Protein AF-A0A6N8EFD0-F1 (afdb_monomer_lite)

Radius of gyration: 17.18 Å; chains: 1; bounding box: 42×28×56 Å

InterPro domains:
  IPR027417 P-loop containing nucleoside triphosphate hydrolase [G3DSA:3.40.50.300] (69-201)
  IPR027417 P-loop containing nucleoside triphosphate hydrolase [SSF52540] (5-182)

Sequence (202 aa):
MMNKDPIVRRILVTGCGRSGTHYVTSVLRRLGMDVLHEKMGADGIVAWQFAIKEVLAKQANGRGVAFEHVVHLVRDPIKVISSNHTNNEHAWSHIFAYCPECKNENLTVQCAKFWTAWNKRAEEVADFRIRLEDFSNQFALLCSILKLSENRDALVARNVKDIDSRSDWKKYKNTSWDELYSLDRVAAQDAWELARSYGYYE

Secondary structure (DSSP, 8-state):
---PPPEEEEEEEE-STTSSHHHHHHHHHHTT--EEESS--SSEEE-GGGGSHHHHHHHHTTS-EEEEEEEEEE--HHHHHHHHTT--HHHHHHHHHH-GGG--SSHHHHHHHHHHHHHHHHHHH-SEEEESTTHHHHHHHHHHHTT----GGGGGSS-HHHHHHSTTGGGS----HHHHHHH-HHHHHHHHHHHHHTT---

Foldseek 3Di:
DDQQAADEAAEEEEAFPPLCLVLVQLLCVVLVDQEEEPDAGRRGYYYHLVLAVVVQVVCQPPNHYDYPFYEYRGEDLLLQLLVCLPDDPVRVVSLCVRCVVLDDPDSSLSSLSSNLVSRVSSVVRGPYYDYPVCCLVCVVVVCVSSVTDDDCVSSVSPPVVRSVPPPCSVVTDNDDLVNNCVVPVVSSVSSQVVCVVVVHDD

Structure (mmCIF, N/CA/C/O backbone):
data_AF-A0A6N8EFD0-F1
#
_entry.id   AF-A0A6N8EFD0-F1
#
loop_
_atom_site.group_PDB
_atom_site.id
_atom_site.type_symbol
_atom_site.label_atom_id
_atom_site.label_alt_id
_atom_si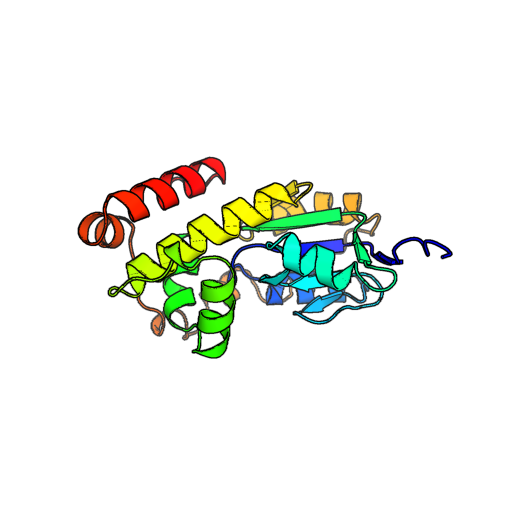te.label_comp_id
_atom_site.label_asym_id
_atom_site.label_entity_id
_atom_site.label_seq_id
_atom_site.pdbx_PDB_ins_code
_atom_site.Cartn_x
_atom_site.Cartn_y
_atom_site.Cartn_z
_atom_site.occupancy
_atom_site.B_iso_or_equiv
_atom_site.auth_seq_id
_atom_site.auth_comp_id
_atom_site.auth_asym_id
_atom_site.auth_atom_id
_atom_site.pdbx_PDB_model_num
ATOM 1 N N . MET A 1 1 ? 12.465 2.227 35.778 1.00 46.66 1 MET A N 1
ATOM 2 C CA . MET A 1 1 ? 11.726 3.057 34.802 1.00 46.66 1 MET A CA 1
ATOM 3 C C . MET A 1 1 ? 10.365 2.411 34.610 1.00 46.66 1 MET A C 1
ATOM 5 O O . MET A 1 1 ? 10.339 1.219 34.341 1.00 46.66 1 MET A O 1
ATOM 9 N N . MET A 1 2 ? 9.255 3.122 34.830 1.00 46.91 2 MET A N 1
ATOM 10 C CA . MET A 1 2 ? 7.926 2.575 34.518 1.00 46.91 2 MET A CA 1
ATOM 11 C C . MET A 1 2 ? 7.833 2.384 33.001 1.00 46.91 2 MET A C 1
ATOM 13 O O . MET A 1 2 ? 7.804 3.377 32.272 1.00 46.91 2 MET A O 1
ATOM 17 N N . ASN A 1 3 ? 7.794 1.130 32.542 1.00 53.97 3 ASN A N 1
ATOM 18 C CA . ASN A 1 3 ? 7.264 0.803 31.222 1.00 53.97 3 ASN A CA 1
ATOM 19 C C . ASN A 1 3 ? 5.835 1.347 31.188 1.00 53.97 3 ASN A C 1
ATOM 21 O O . ASN A 1 3 ? 4.983 0.894 31.948 1.00 53.97 3 ASN A O 1
ATOM 25 N N . LYS A 1 4 ? 5.595 2.384 30.387 1.00 66.56 4 LYS A N 1
ATOM 26 C CA . LYS A 1 4 ? 4.233 2.816 30.077 1.00 66.56 4 LYS A CA 1
ATOM 27 C C . LYS A 1 4 ? 3.772 1.963 28.909 1.00 66.56 4 LYS A C 1
ATOM 29 O O . LYS A 1 4 ? 4.473 1.931 27.902 1.00 66.56 4 LYS A O 1
ATOM 34 N N . ASP A 1 5 ? 2.632 1.303 29.065 1.00 75.25 5 ASP A N 1
ATOM 35 C CA . ASP A 1 5 ? 2.020 0.519 27.996 1.00 75.25 5 ASP A CA 1
ATOM 36 C C . ASP A 1 5 ? 1.815 1.373 26.732 1.00 75.25 5 ASP A C 1
ATOM 38 O O . ASP A 1 5 ? 1.591 2.594 26.835 1.00 75.25 5 ASP A O 1
ATOM 42 N N . PRO A 1 6 ? 1.892 0.759 25.537 1.00 82.00 6 PRO A N 1
ATOM 43 C CA . PRO A 1 6 ? 1.645 1.465 24.293 1.00 82.00 6 PRO A CA 1
ATOM 44 C C . PRO A 1 6 ? 0.213 1.988 24.238 1.00 82.00 6 PRO A C 1
ATOM 46 O O . PRO A 1 6 ? -0.736 1.359 24.704 1.00 82.00 6 PRO A O 1
ATOM 49 N N . ILE A 1 7 ? 0.050 3.152 23.615 1.00 86.12 7 ILE A N 1
ATOM 50 C CA . ILE A 1 7 ? -1.260 3.643 23.209 1.00 86.12 7 ILE A CA 1
ATOM 51 C C . ILE A 1 7 ? -1.768 2.704 22.118 1.00 86.12 7 ILE A C 1
ATOM 53 O O . ILE A 1 7 ? -1.174 2.606 21.047 1.00 86.12 7 ILE A O 1
ATOM 57 N N . VAL A 1 8 ? -2.878 2.028 22.377 1.00 90.88 8 VAL A N 1
ATOM 58 C CA . VAL A 1 8 ? -3.513 1.175 21.375 1.00 90.88 8 VAL A CA 1
ATOM 59 C C . VAL A 1 8 ? -4.454 2.023 20.517 1.00 90.88 8 VAL A C 1
ATOM 61 O O . VAL A 1 8 ? -5.244 2.824 21.023 1.00 90.88 8 VAL A O 1
ATOM 64 N N . ARG A 1 9 ? -4.325 1.880 19.199 1.00 93.88 9 ARG A N 1
ATOM 65 C CA . ARG A 1 9 ? -5.212 2.445 18.178 1.00 93.88 9 ARG A CA 1
ATOM 66 C C . ARG A 1 9 ? -5.946 1.312 17.479 1.00 93.88 9 ARG A C 1
ATOM 68 O O . ARG A 1 9 ? -5.476 0.183 17.459 1.00 93.88 9 ARG A O 1
ATOM 75 N N . ARG A 1 10 ? -7.089 1.605 16.879 1.00 96.38 10 ARG A N 1
ATOM 76 C CA . ARG A 1 10 ? -7.960 0.578 16.302 1.00 96.38 10 ARG A CA 1
ATOM 77 C C . ARG A 1 10 ? -7.414 0.027 14.993 1.00 96.38 10 ARG A C 1
ATOM 79 O O . ARG A 1 10 ? -7.484 -1.172 14.762 1.00 96.38 10 ARG A O 1
ATOM 86 N N . ILE A 1 11 ? -6.881 0.894 14.129 1.00 97.44 11 ILE A N 1
ATOM 87 C CA . ILE A 1 11 ? -6.475 0.473 12.786 1.00 97.44 11 ILE A CA 1
ATOM 88 C C . ILE A 1 11 ? -5.230 1.181 12.253 1.00 97.44 11 ILE A C 1
ATOM 90 O O . ILE A 1 11 ? -5.099 2.406 12.299 1.00 97.44 11 ILE A O 1
ATOM 94 N N . LEU A 1 12 ? -4.347 0.384 11.667 1.00 97.19 12 LEU A N 1
ATOM 95 C CA . LEU A 1 12 ? -3.356 0.817 10.696 1.00 97.19 12 LEU A CA 1
ATOM 96 C C . LEU A 1 12 ? -3.749 0.258 9.331 1.00 97.19 12 LEU A C 1
ATOM 98 O O . LEU A 1 12 ? -3.961 -0.941 9.196 1.00 97.19 12 LEU A O 1
ATOM 102 N N . VAL A 1 13 ? -3.793 1.103 8.304 1.00 97.44 13 VAL A N 1
ATOM 103 C CA . VAL A 1 13 ? -3.773 0.639 6.910 1.00 97.44 13 VAL A CA 1
ATOM 104 C C . VAL A 1 13 ? -2.429 1.008 6.298 1.00 97.44 13 VAL A C 1
ATOM 106 O O . VAL A 1 13 ? -2.057 2.185 6.253 1.00 97.44 13 VAL A O 1
ATOM 109 N N . THR A 1 14 ? -1.697 0.011 5.814 1.00 97.69 14 THR A N 1
ATOM 110 C CA . THR A 1 14 ? -0.382 0.188 5.196 1.00 97.69 14 THR A CA 1
ATOM 111 C C . THR A 1 14 ? -0.223 -0.667 3.939 1.00 97.69 14 THR A C 1
ATOM 113 O O . THR A 1 14 ? -1.126 -1.400 3.556 1.00 97.69 14 THR A O 1
ATOM 116 N N . GLY A 1 15 ? 0.900 -0.524 3.247 1.00 96.25 15 GLY A N 1
ATOM 117 C CA . GLY A 1 15 ? 1.181 -1.147 1.957 1.00 96.25 15 GLY A CA 1
ATOM 118 C C . GLY A 1 15 ? 2.151 -0.289 1.153 1.00 96.25 15 GLY A C 1
ATOM 119 O O . GLY A 1 15 ? 2.687 0.701 1.658 1.00 96.25 15 GLY A O 1
ATOM 120 N N . CYS A 1 16 ? 2.372 -0.635 -0.114 1.00 96.94 16 CYS A N 1
ATOM 121 C CA . CYS A 1 16 ? 3.151 0.227 -1.002 1.00 96.94 16 CYS A CA 1
ATOM 122 C C . CYS A 1 16 ? 2.428 1.570 -1.225 1.00 96.94 16 CYS A C 1
ATOM 124 O O . CYS A 1 16 ? 1.198 1.622 -1.359 1.00 96.94 16 CYS A O 1
ATOM 126 N N . GLY A 1 17 ? 3.188 2.668 -1.295 1.00 92.44 17 GLY A N 1
ATOM 127 C CA . GLY A 1 17 ? 2.654 3.966 -1.705 1.00 92.44 17 GLY A CA 1
ATOM 128 C C . GLY A 1 17 ? 1.906 3.866 -3.041 1.00 92.44 17 GLY A C 1
ATOM 129 O O . GLY A 1 17 ? 2.194 3.003 -3.863 1.00 92.44 17 GLY A O 1
ATOM 130 N N . ARG A 1 18 ? 0.928 4.755 -3.267 1.00 92.62 18 ARG A N 1
ATOM 131 C CA . ARG A 1 18 ? 0.083 4.797 -4.488 1.00 92.62 18 ARG A CA 1
ATOM 132 C C . ARG A 1 18 ? -0.950 3.660 -4.634 1.00 92.62 18 ARG A C 1
ATOM 134 O O . ARG A 1 18 ? -1.692 3.640 -5.618 1.00 92.62 18 ARG A O 1
ATOM 141 N N . SER A 1 19 ? -1.113 2.813 -3.617 1.00 93.44 19 SER A N 1
ATOM 142 C CA . SER A 1 19 ? -2.095 1.708 -3.591 1.00 93.44 19 SER A CA 1
ATOM 143 C C . SER A 1 19 ? -3.533 2.120 -3.224 1.00 93.44 19 SER A C 1
ATOM 145 O O . SER A 1 19 ? -4.327 1.285 -2.820 1.00 93.44 19 SER A O 1
ATOM 147 N N . GLY A 1 20 ? -3.898 3.404 -3.342 1.00 89.88 20 GLY A N 1
ATOM 148 C CA . GLY A 1 20 ? -5.256 3.883 -3.021 1.00 89.88 20 GLY A CA 1
ATOM 149 C C . GLY A 1 20 ? -5.478 4.305 -1.563 1.00 89.88 20 GLY A C 1
ATOM 150 O O . GLY A 1 20 ? -6.615 4.385 -1.109 1.00 89.88 20 GLY A O 1
ATOM 151 N N . THR A 1 21 ? -4.413 4.644 -0.834 1.00 90.06 21 THR A N 1
ATOM 152 C CA . THR A 1 21 ? -4.465 5.071 0.578 1.00 90.06 21 THR A CA 1
ATOM 153 C C . THR A 1 21 ? -5.460 6.208 0.839 1.00 90.06 21 THR A C 1
ATOM 155 O O . THR A 1 21 ? -6.258 6.115 1.765 1.00 90.06 21 THR A O 1
ATOM 158 N N . HIS A 1 22 ? -5.499 7.242 -0.010 1.00 89.88 22 HIS A N 1
ATOM 159 C CA . HIS A 1 22 ? -6.468 8.341 0.123 1.00 89.88 22 HIS A CA 1
ATOM 160 C C . HIS A 1 22 ? -7.932 7.890 0.023 1.00 89.88 22 HIS A C 1
ATOM 162 O O . HIS A 1 22 ? -8.785 8.446 0.716 1.00 89.88 22 HIS A O 1
ATOM 168 N N . TYR A 1 23 ? -8.227 6.914 -0.844 1.00 90.56 23 TYR A N 1
ATOM 169 C CA . TYR A 1 23 ? -9.575 6.363 -0.977 1.00 90.56 23 TYR A CA 1
ATOM 170 C C . TYR A 1 23 ? -9.985 5.690 0.333 1.00 90.56 23 TYR A C 1
ATOM 172 O O . TYR A 1 23 ? -10.990 6.075 0.928 1.00 90.56 23 TYR A O 1
ATOM 180 N N . VAL A 1 24 ? -9.145 4.785 0.845 1.00 92.75 24 VAL A N 1
ATOM 181 C CA . VAL A 1 24 ? -9.420 4.066 2.097 1.00 92.75 24 VAL A CA 1
ATOM 182 C C . VAL A 1 24 ? -9.536 5.023 3.286 1.00 92.75 24 VAL A C 1
ATOM 184 O O . VAL A 1 24 ? -10.471 4.894 4.073 1.00 92.75 24 VAL A O 1
ATOM 187 N N . THR A 1 25 ? -8.678 6.048 3.384 1.00 93.56 25 THR A N 1
ATOM 188 C CA . THR A 1 25 ? -8.833 7.105 4.400 1.00 93.56 25 THR A CA 1
ATOM 189 C C . THR A 1 25 ? -10.205 7.775 4.304 1.00 93.56 25 THR A C 1
ATOM 191 O O . THR A 1 25 ? -10.866 7.968 5.321 1.00 93.56 25 THR A O 1
ATOM 194 N N . SER A 1 26 ? -10.661 8.127 3.097 1.00 92.12 26 SER A N 1
ATOM 195 C CA . SER A 1 26 ? -11.972 8.757 2.918 1.00 92.12 26 SER A CA 1
ATOM 196 C C . SER A 1 26 ? -13.122 7.836 3.324 1.00 92.12 26 SER A C 1
ATOM 198 O O . SER A 1 26 ? -14.093 8.327 3.898 1.00 92.12 26 SER A O 1
ATOM 200 N N . VAL A 1 27 ? -13.036 6.536 3.031 1.00 93.00 27 VAL A N 1
ATOM 201 C CA . VAL A 1 27 ? -14.065 5.565 3.427 1.00 93.00 27 VAL A CA 1
ATOM 202 C C . VAL A 1 27 ? -14.137 5.448 4.952 1.00 93.00 27 VAL A C 1
ATOM 204 O O . VAL A 1 27 ? -15.213 5.621 5.520 1.00 93.00 27 VAL A O 1
ATOM 207 N N . LEU A 1 28 ? -13.000 5.241 5.628 1.00 94.62 28 LEU A N 1
ATOM 208 C CA . LEU A 1 28 ? -12.949 5.112 7.093 1.00 94.62 28 LEU A CA 1
ATOM 209 C C . LEU A 1 28 ? -13.484 6.367 7.798 1.00 94.62 28 LEU A C 1
ATOM 211 O O . LEU A 1 28 ? -14.246 6.271 8.757 1.00 94.62 28 LEU A O 1
ATOM 215 N N . ARG A 1 29 ? -13.173 7.556 7.270 1.00 94.00 29 ARG A N 1
ATOM 216 C CA . ARG A 1 29 ? -13.713 8.817 7.799 1.00 94.00 29 ARG A CA 1
ATOM 217 C C . ARG A 1 29 ? -15.221 8.956 7.608 1.00 94.00 29 ARG A C 1
ATOM 219 O O . ARG A 1 29 ? -15.895 9.498 8.477 1.00 94.00 29 ARG A O 1
ATOM 226 N N . ARG A 1 30 ? -15.769 8.468 6.491 1.00 92.38 30 ARG A N 1
ATOM 227 C CA . ARG A 1 30 ? -17.225 8.448 6.254 1.00 92.38 30 ARG A CA 1
ATOM 228 C C . ARG A 1 30 ? -17.955 7.435 7.132 1.00 92.38 30 ARG A C 1
ATOM 230 O O . ARG A 1 30 ? -19.132 7.630 7.408 1.00 92.38 30 ARG A O 1
ATOM 237 N N . LEU A 1 31 ? -17.254 6.410 7.614 1.00 93.81 31 LEU A N 1
ATOM 238 C CA . LEU A 1 31 ? -17.736 5.519 8.670 1.00 93.81 31 LEU A CA 1
ATOM 239 C C . LEU A 1 31 ? -17.672 6.147 10.075 1.00 93.81 31 LEU A C 1
ATOM 241 O O . LEU A 1 31 ? -17.968 5.474 11.058 1.00 93.81 31 LEU A O 1
ATOM 245 N N . GLY A 1 32 ? -17.296 7.425 10.183 1.00 94.69 32 GLY A N 1
ATOM 246 C CA . GLY A 1 32 ? -17.240 8.155 11.448 1.00 94.69 32 GLY A CA 1
ATOM 247 C C . GLY A 1 32 ? -15.948 7.953 12.239 1.00 94.69 32 GLY A C 1
ATOM 248 O O . GLY A 1 32 ? -15.874 8.425 13.368 1.00 94.69 32 GLY A O 1
ATOM 249 N N . MET A 1 33 ? -14.934 7.290 11.673 1.00 96.31 33 MET A N 1
ATOM 250 C CA . MET A 1 33 ? -13.647 7.111 12.349 1.00 96.31 33 MET A CA 1
ATOM 251 C C . MET A 1 33 ? -12.744 8.340 12.203 1.00 96.31 33 MET A C 1
ATOM 253 O O . MET A 1 33 ? -12.641 8.934 11.122 1.00 96.31 33 MET A O 1
ATOM 257 N N . ASP A 1 34 ? -11.984 8.649 13.250 1.00 97.19 34 ASP A N 1
ATOM 258 C CA . ASP A 1 34 ? -10.854 9.572 13.189 1.00 97.19 34 ASP A CA 1
ATOM 259 C C . ASP A 1 34 ? -9.578 8.834 12.750 1.00 97.19 34 ASP A C 1
ATOM 261 O O . ASP A 1 34 ? -8.693 8.499 13.545 1.00 97.19 34 ASP A O 1
ATOM 265 N N . VAL A 1 35 ? -9.515 8.551 11.447 1.00 96.19 35 VAL A N 1
ATOM 266 C CA . VAL A 1 35 ? -8.352 7.983 10.753 1.00 96.19 35 VAL A CA 1
ATOM 267 C 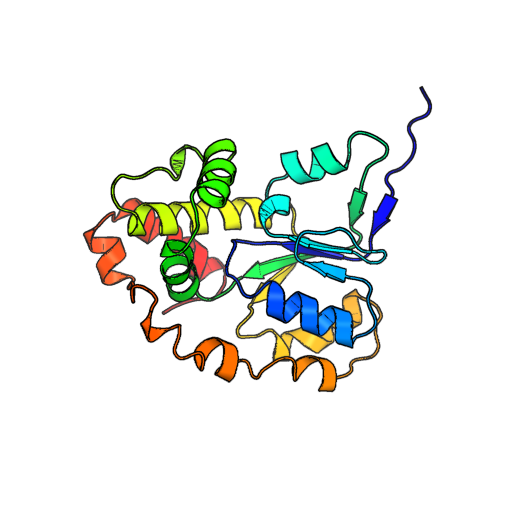C . VAL A 1 35 ? -7.886 8.967 9.682 1.00 96.19 35 VAL A C 1
ATOM 269 O O . VAL A 1 35 ? -8.666 9.374 8.817 1.00 96.19 35 VAL A O 1
ATOM 272 N N . LEU A 1 36 ? -6.604 9.341 9.700 1.00 94.19 36 LEU A N 1
ATOM 273 C CA . LEU A 1 36 ? -6.034 10.314 8.760 1.00 94.19 36 LEU A CA 1
ATOM 274 C C . LEU A 1 36 ? -4.977 9.673 7.847 1.00 94.19 36 LEU A C 1
ATOM 276 O O . LEU A 1 36 ? -4.442 8.600 8.125 1.00 94.19 36 LEU A O 1
ATOM 280 N N . HIS A 1 37 ? -4.691 10.336 6.724 1.00 93.94 37 HIS A N 1
ATOM 281 C CA . HIS A 1 37 ? -3.642 9.927 5.787 1.00 93.94 37 HIS A CA 1
ATOM 282 C C . HIS A 1 37 ? -2.303 10.500 6.259 1.00 93.94 37 HIS A C 1
ATOM 284 O O . HIS A 1 37 ? -2.180 11.712 6.425 1.00 93.94 37 HIS A O 1
ATOM 290 N N . GLU A 1 38 ? -1.347 9.616 6.549 1.00 92.00 38 GLU A N 1
ATOM 291 C CA . GLU A 1 38 ? 0.029 9.917 6.988 1.00 92.00 38 GLU A CA 1
ATOM 292 C C . GLU A 1 38 ? 0.143 10.798 8.250 1.00 92.00 38 GLU A C 1
ATOM 294 O O . GLU A 1 38 ? 1.209 11.309 8.587 1.00 92.00 38 GLU A O 1
ATOM 299 N N . LYS A 1 39 ? -0.953 10.907 9.008 1.00 92.25 39 LYS A N 1
ATOM 300 C CA . LYS A 1 39 ? -1.034 11.546 10.323 1.00 92.25 39 LYS A CA 1
ATOM 301 C C . LYS A 1 39 ? -1.843 10.654 11.265 1.00 92.25 39 LYS A C 1
ATOM 303 O O . LYS A 1 39 ? -2.828 10.058 10.852 1.00 92.25 39 LYS A O 1
ATOM 308 N N . MET A 1 40 ? -1.442 10.554 12.529 1.00 93.00 40 MET A N 1
ATOM 309 C CA . MET A 1 40 ? -2.176 9.750 13.510 1.00 93.00 40 MET A CA 1
ATOM 310 C C . MET A 1 40 ? -3.480 10.450 13.923 1.00 93.00 40 MET A C 1
ATOM 312 O O . MET A 1 40 ? -3.428 11.592 14.386 1.00 93.00 40 MET A O 1
ATOM 316 N N . GLY A 1 41 ? -4.619 9.773 13.767 1.00 94.88 41 GLY A N 1
ATOM 317 C CA . GLY A 1 41 ? -5.906 10.151 14.361 1.00 94.88 41 GLY A CA 1
ATOM 318 C C . GLY A 1 41 ? -6.176 9.410 15.678 1.00 94.88 41 GLY A C 1
ATOM 319 O O . GLY A 1 41 ? -5.347 8.621 16.148 1.00 94.88 41 GLY A O 1
ATOM 320 N N . ALA A 1 42 ? -7.325 9.669 16.301 1.00 94.81 42 ALA A N 1
ATOM 321 C CA . ALA A 1 42 ? -7.732 9.010 17.541 1.00 94.81 42 ALA A CA 1
ATOM 322 C C . ALA A 1 42 ? -8.009 7.508 17.354 1.00 94.81 42 ALA A C 1
ATOM 324 O O . ALA A 1 42 ? -7.687 6.725 18.251 1.00 94.81 42 ALA A O 1
ATOM 325 N N . ASP A 1 43 ? -8.530 7.106 16.189 1.00 96.88 43 ASP A N 1
ATOM 326 C CA . ASP A 1 43 ? -8.805 5.702 15.865 1.00 96.88 43 ASP A CA 1
ATOM 327 C C . ASP A 1 43 ? -7.648 5.026 15.123 1.00 96.88 43 ASP A C 1
ATOM 329 O O . ASP A 1 43 ? -7.490 3.809 15.220 1.00 96.88 43 ASP A O 1
ATOM 333 N N . GLY A 1 44 ? -6.824 5.772 14.384 1.00 96.38 44 GLY A N 1
ATOM 334 C CA . GLY A 1 44 ? -5.765 5.150 13.595 1.00 96.38 44 GLY A CA 1
ATOM 335 C C . GLY A 1 44 ? -5.142 6.013 12.507 1.00 96.38 44 GLY A C 1
ATOM 336 O O . GLY A 1 44 ? -5.250 7.242 12.507 1.00 96.38 44 GLY A O 1
ATOM 337 N N . ILE A 1 45 ? -4.471 5.351 11.564 1.00 97.00 45 ILE A N 1
ATOM 338 C CA . ILE A 1 45 ? -3.735 5.993 10.467 1.00 97.00 45 ILE A CA 1
ATOM 339 C C . ILE A 1 45 ? -3.750 5.138 9.193 1.00 97.00 45 ILE A C 1
ATOM 341 O O . ILE A 1 45 ? -3.723 3.910 9.244 1.00 97.00 45 ILE A O 1
ATOM 345 N N . VAL A 1 46 ? -3.735 5.801 8.035 1.00 96.69 46 VAL A N 1
ATOM 346 C CA . VAL A 1 46 ? -3.365 5.193 6.749 1.00 96.69 46 VAL A CA 1
ATOM 347 C C . VAL A 1 46 ? -2.010 5.750 6.321 1.00 96.69 46 VAL A C 1
ATOM 349 O O . VAL A 1 46 ? -1.925 6.920 5.948 1.00 96.69 46 VAL A O 1
ATOM 352 N N . ALA A 1 47 ? -0.951 4.944 6.371 1.00 95.44 47 ALA A N 1
ATOM 353 C CA . ALA A 1 47 ? 0.413 5.397 6.087 1.00 95.44 47 ALA A CA 1
ATOM 354 C C . ALA A 1 47 ? 1.264 4.276 5.485 1.00 95.44 47 ALA A C 1
ATOM 356 O O . ALA A 1 47 ? 1.419 3.210 6.082 1.00 95.44 47 ALA A O 1
ATOM 357 N N . TRP A 1 48 ? 1.865 4.526 4.320 1.00 95.94 48 TRP A N 1
ATOM 358 C CA . TRP A 1 48 ? 2.738 3.553 3.652 1.00 95.94 48 TRP A CA 1
ATOM 359 C C . TRP A 1 48 ? 4.067 3.377 4.397 1.00 95.94 48 TRP A C 1
ATOM 361 O O . TRP A 1 48 ? 4.626 2.287 4.405 1.00 95.94 48 TRP A O 1
ATOM 371 N N . GLN A 1 49 ? 4.542 4.414 5.093 1.00 94.19 49 GLN A N 1
ATOM 372 C CA . GLN A 1 49 ? 5.786 4.382 5.867 1.00 94.19 49 GLN A CA 1
ATOM 373 C C . GLN A 1 49 ? 5.758 3.326 6.984 1.00 94.19 49 GLN A C 1
ATOM 375 O O . GLN A 1 49 ? 6.804 2.855 7.419 1.00 94.19 49 GLN A O 1
ATOM 380 N N . PHE A 1 50 ? 4.564 2.946 7.452 1.00 94.44 50 PHE A N 1
ATOM 381 C CA . PHE A 1 50 ? 4.382 2.005 8.562 1.00 94.44 50 PHE A CA 1
ATOM 382 C C . PHE A 1 50 ? 4.437 0.535 8.121 1.00 94.44 50 PHE A C 1
ATOM 384 O O . PHE A 1 50 ? 4.381 -0.346 8.972 1.00 94.44 50 PHE A O 1
ATOM 391 N N . ALA A 1 51 ? 4.625 0.263 6.824 1.00 95.06 51 ALA A N 1
ATOM 392 C CA . ALA A 1 51 ? 5.039 -1.057 6.352 1.00 95.06 51 ALA A CA 1
ATOM 393 C C . ALA A 1 51 ? 6.446 -1.414 6.860 1.00 95.06 51 ALA A C 1
ATOM 395 O O . ALA A 1 51 ? 6.821 -2.576 6.887 1.00 95.06 51 ALA A O 1
ATOM 396 N N . ILE A 1 52 ? 7.236 -0.412 7.261 1.00 93.31 52 ILE A N 1
ATOM 397 C CA . ILE A 1 52 ? 8.560 -0.602 7.843 1.00 93.31 52 ILE A CA 1
ATOM 398 C C . ILE A 1 52 ? 8.425 -0.799 9.352 1.00 93.31 52 ILE A C 1
ATOM 400 O O . ILE A 1 52 ? 8.076 0.133 10.088 1.00 93.31 52 ILE A O 1
ATOM 404 N N . LYS A 1 53 ? 8.754 -2.002 9.827 1.00 88.56 53 LYS A N 1
ATOM 405 C CA . LYS A 1 53 ? 8.668 -2.379 11.243 1.00 88.56 53 LYS A CA 1
ATOM 406 C C . LYS A 1 53 ? 9.471 -1.446 12.151 1.00 88.56 53 LYS A C 1
ATOM 408 O O . LYS A 1 53 ? 9.019 -1.115 13.243 1.00 88.56 53 LYS A O 1
ATOM 413 N N . GLU A 1 54 ? 10.625 -0.960 11.703 1.00 88.56 54 GLU A N 1
ATOM 414 C CA . GLU A 1 54 ? 11.451 -0.002 12.439 1.00 88.56 54 GLU A CA 1
ATOM 415 C C . GLU A 1 54 ? 10.776 1.366 12.567 1.00 88.56 54 GLU A C 1
ATOM 417 O O . GLU A 1 54 ? 10.918 2.021 13.599 1.00 88.56 54 GLU A O 1
ATOM 422 N N . VAL A 1 55 ? 10.037 1.817 11.548 1.00 88.19 55 VAL A N 1
ATOM 423 C CA . VAL A 1 55 ? 9.268 3.073 11.611 1.00 88.19 55 VAL A CA 1
ATOM 424 C C . VAL A 1 55 ? 8.119 2.922 12.602 1.00 88.19 55 VAL A C 1
ATOM 426 O O . VAL A 1 55 ? 7.931 3.792 13.457 1.00 88.19 55 VAL A O 1
ATOM 429 N N . LEU A 1 56 ? 7.415 1.790 12.542 1.00 83.44 56 LEU A N 1
ATOM 430 C CA . LEU A 1 56 ? 6.364 1.434 13.491 1.00 83.44 56 LEU A CA 1
ATOM 431 C C . LEU A 1 56 ? 6.909 1.385 14.933 1.00 83.44 56 LEU A C 1
ATOM 433 O O . LEU A 1 56 ? 6.361 2.022 15.831 1.00 83.44 56 LEU A O 1
ATOM 437 N N . ALA A 1 57 ? 8.054 0.729 15.144 1.00 80.25 57 ALA A N 1
ATOM 438 C CA . ALA A 1 57 ? 8.721 0.634 16.443 1.00 80.25 57 ALA A CA 1
ATOM 439 C C . ALA A 1 57 ? 9.287 1.978 16.939 1.00 80.25 57 ALA A C 1
ATOM 441 O O . ALA A 1 57 ? 9.306 2.243 18.138 1.00 80.25 57 ALA A O 1
ATOM 442 N N . LYS A 1 58 ? 9.726 2.878 16.051 1.00 78.81 58 LYS A N 1
ATOM 443 C CA . LYS A 1 58 ? 10.170 4.228 16.446 1.00 78.81 58 LYS A CA 1
ATOM 444 C C . LYS A 1 58 ? 9.010 5.099 16.913 1.00 78.81 58 LYS A C 1
ATOM 446 O O . LYS A 1 58 ? 9.165 5.809 17.901 1.00 78.81 58 LYS A O 1
ATOM 451 N N . GLN A 1 59 ? 7.845 5.002 16.270 1.00 70.12 59 GLN A N 1
ATOM 452 C CA . GLN A 1 59 ? 6.608 5.577 16.816 1.00 70.12 59 GLN A CA 1
ATOM 453 C C . GLN A 1 59 ? 6.238 4.914 18.149 1.00 70.12 59 GLN A C 1
ATOM 455 O O . GLN A 1 59 ? 5.638 5.556 19.012 1.00 70.12 59 GLN A O 1
ATOM 460 N N . ALA A 1 60 ? 6.660 3.658 18.349 1.00 59.84 60 ALA A N 1
ATOM 461 C CA . ALA A 1 60 ? 6.531 2.960 19.617 1.00 59.84 60 ALA A CA 1
ATOM 462 C C . ALA A 1 60 ? 7.449 3.520 20.748 1.00 59.84 60 ALA A C 1
ATOM 464 O O . ALA A 1 60 ? 7.134 3.436 21.936 1.00 59.84 60 ALA A O 1
ATOM 465 N N . ASN A 1 61 ? 8.573 4.161 20.422 1.00 51.28 61 ASN A N 1
ATOM 466 C CA . ASN A 1 61 ? 9.625 4.455 21.402 1.00 51.28 61 ASN A CA 1
ATOM 467 C C . ASN A 1 61 ? 9.516 5.846 22.053 1.00 51.28 61 ASN A C 1
ATOM 469 O O . ASN A 1 61 ? 10.317 6.750 21.824 1.00 51.28 61 ASN A O 1
ATOM 473 N N . GLY A 1 62 ? 8.527 5.943 22.948 1.00 59.69 62 GLY A N 1
ATOM 474 C CA . GLY A 1 62 ? 8.365 6.980 23.988 1.00 59.69 62 GLY A CA 1
ATOM 475 C C . GLY A 1 62 ? 7.208 6.686 24.970 1.00 59.69 62 GLY A C 1
ATOM 476 O O . GLY A 1 62 ? 7.231 7.090 26.130 1.00 59.69 62 GLY A O 1
ATOM 477 N N . ARG A 1 63 ? 6.220 5.923 24.494 1.00 64.12 63 ARG A N 1
ATOM 478 C CA . ARG A 1 63 ? 5.194 5.098 25.186 1.00 64.12 63 ARG A CA 1
ATOM 479 C C . ARG A 1 63 ? 4.705 4.067 24.176 1.00 64.12 63 ARG A C 1
ATOM 481 O O . ARG A 1 63 ? 4.565 2.893 24.457 1.00 64.12 63 ARG A O 1
ATOM 488 N N . GLY A 1 64 ? 4.516 4.582 22.971 1.00 70.88 64 GLY A N 1
ATOM 489 C CA . GLY A 1 64 ? 4.367 3.849 21.750 1.00 70.88 64 GLY A CA 1
ATOM 490 C C . GLY A 1 64 ? 2.970 3.760 21.217 1.00 70.88 64 GLY A C 1
ATOM 491 O O . GLY A 1 64 ? 2.034 4.110 21.927 1.00 70.88 64 GLY A O 1
ATOM 492 N N . VAL A 1 65 ? 2.844 3.340 19.960 1.00 83.88 65 VAL A N 1
ATOM 493 C CA . VAL A 1 65 ? 1.554 3.047 19.348 1.00 83.88 65 VAL A CA 1
ATOM 494 C C . VAL A 1 65 ? 1.542 1.596 18.896 1.00 83.88 65 VAL A C 1
ATOM 496 O O . VAL A 1 65 ? 2.420 1.173 18.148 1.00 83.88 65 VAL A O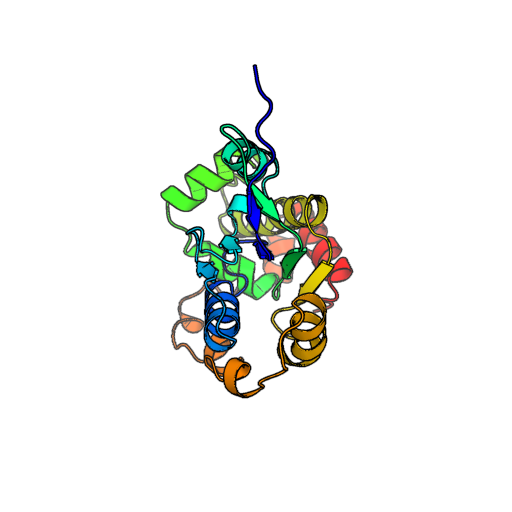 1
ATOM 499 N N . ALA A 1 66 ? 0.543 0.858 19.362 1.00 89.25 66 ALA A N 1
ATOM 500 C CA . ALA A 1 66 ? 0.166 -0.441 18.828 1.00 89.25 66 ALA A CA 1
ATOM 501 C C . ALA A 1 66 ? -1.179 -0.306 18.108 1.00 89.25 66 ALA A C 1
ATOM 503 O O . ALA A 1 66 ? -1.926 0.646 18.353 1.00 89.25 66 ALA A O 1
ATOM 504 N N . PHE A 1 67 ? -1.491 -1.255 17.235 1.00 93.62 67 PHE A N 1
ATOM 505 C CA . PHE A 1 67 ? -2.760 -1.290 16.520 1.00 93.62 67 PHE A CA 1
ATOM 506 C C . PHE A 1 67 ? -3.494 -2.590 16.829 1.00 93.62 67 PHE A C 1
ATOM 508 O O . PHE A 1 67 ? -2.865 -3.641 16.864 1.00 93.62 67 PHE A O 1
ATOM 515 N N . GLU A 1 68 ? -4.804 -2.513 17.057 1.00 95.88 68 GLU A N 1
ATOM 516 C CA . GLU A 1 68 ? -5.666 -3.697 17.189 1.00 95.88 68 GLU A CA 1
ATOM 517 C C . GLU A 1 68 ? -5.705 -4.482 15.876 1.00 95.88 68 GLU A C 1
ATOM 519 O O . GLU A 1 68 ? -5.747 -5.709 15.898 1.00 95.88 68 GLU A O 1
ATOM 524 N N . HIS A 1 69 ? -5.683 -3.762 14.748 1.00 96.62 69 HIS A N 1
ATOM 525 C CA . HIS A 1 69 ? -5.712 -4.330 13.407 1.00 96.62 69 HIS A CA 1
ATOM 526 C C . HIS A 1 69 ? -4.743 -3.612 12.464 1.00 96.62 69 HIS A C 1
ATOM 528 O O . HIS A 1 69 ? -4.779 -2.383 12.330 1.00 96.62 69 HIS A O 1
ATOM 534 N N . VAL A 1 70 ? -3.927 -4.382 11.750 1.00 96.81 70 VAL A N 1
ATOM 535 C CA . VAL A 1 70 ? -3.044 -3.914 10.681 1.00 96.81 70 VAL A CA 1
ATOM 536 C C . VAL A 1 70 ? -3.497 -4.501 9.346 1.00 96.81 70 VAL A C 1
ATOM 538 O O . VAL A 1 70 ? -3.429 -5.704 9.108 1.00 96.81 70 VAL A O 1
ATOM 541 N N . VAL A 1 71 ? -3.943 -3.624 8.450 1.00 97.44 71 VAL A N 1
ATOM 542 C CA . VAL A 1 71 ? -4.423 -3.968 7.109 1.00 97.44 71 VAL A CA 1
ATOM 543 C C . VAL A 1 71 ? -3.329 -3.728 6.082 1.00 97.44 71 VAL A C 1
ATOM 545 O O . VAL A 1 71 ? -2.856 -2.598 5.925 1.00 97.44 71 VAL A O 1
ATOM 548 N N . HIS A 1 72 ? -2.996 -4.760 5.313 1.00 97.94 72 HIS A N 1
ATOM 549 C CA . HIS A 1 72 ? -2.192 -4.639 4.100 1.00 97.94 72 HIS A CA 1
ATOM 550 C C . HIS A 1 72 ? -3.086 -4.300 2.904 1.00 97.94 72 HIS A C 1
ATOM 552 O O . HIS A 1 72 ? -3.787 -5.156 2.368 1.00 97.94 72 HIS A O 1
ATOM 558 N N . LEU A 1 73 ? -3.069 -3.039 2.480 1.00 97.50 73 LEU A N 1
ATOM 559 C CA . LEU A 1 73 ? -3.723 -2.575 1.265 1.00 97.50 73 LEU A CA 1
ATOM 560 C C . LEU A 1 73 ? -2.820 -2.829 0.056 1.00 97.50 73 LEU A C 1
ATOM 562 O O . LEU A 1 73 ? -1.754 -2.220 -0.076 1.00 97.50 73 LEU A O 1
ATOM 566 N N . VAL A 1 74 ? -3.290 -3.675 -0.855 1.00 97.56 74 VAL A N 1
ATOM 567 C CA . VAL A 1 74 ? -2.651 -3.919 -2.152 1.00 97.56 74 VAL A CA 1
ATOM 568 C C . VAL A 1 74 ? -3.523 -3.390 -3.284 1.00 97.56 74 VAL A C 1
ATOM 570 O O . VAL A 1 74 ? -4.739 -3.280 -3.153 1.00 97.56 74 VAL A O 1
ATOM 573 N N . ARG A 1 75 ? -2.891 -3.077 -4.409 1.00 95.75 75 ARG A N 1
ATOM 574 C CA . ARG A 1 75 ? -3.521 -2.647 -5.661 1.00 95.75 75 ARG A CA 1
ATOM 575 C C . ARG A 1 75 ? -2.769 -3.300 -6.818 1.00 95.75 75 ARG A C 1
ATOM 577 O O . ARG A 1 75 ? -1.615 -3.696 -6.615 1.00 95.75 75 ARG A O 1
ATOM 584 N N . ASP A 1 76 ? -3.397 -3.367 -7.990 1.00 95.19 76 ASP A N 1
ATOM 585 C CA . ASP A 1 76 ? -2.773 -3.806 -9.236 1.00 95.19 76 ASP A CA 1
ATOM 586 C C . ASP A 1 76 ? -1.307 -3.323 -9.357 1.00 95.19 76 ASP A C 1
ATOM 588 O O . ASP A 1 76 ? -1.038 -2.112 -9.292 1.00 95.19 76 ASP A O 1
ATOM 592 N N . PRO A 1 77 ? -0.348 -4.254 -9.494 1.00 96.38 77 PRO A N 1
ATOM 593 C CA . PRO A 1 77 ? 1.079 -3.954 -9.447 1.00 96.38 77 PRO A CA 1
ATOM 594 C C . PRO A 1 77 ? 1.505 -3.003 -10.558 1.00 96.38 77 PRO A C 1
ATOM 596 O O . PRO A 1 77 ? 2.222 -2.040 -10.287 1.00 96.38 77 PRO A O 1
ATOM 599 N N . ILE A 1 78 ? 1.031 -3.206 -11.788 1.00 95.19 78 ILE A N 1
ATOM 600 C CA . ILE A 1 78 ? 1.409 -2.376 -12.931 1.00 95.19 78 ILE A CA 1
ATOM 601 C C . ILE A 1 78 ? 0.888 -0.950 -12.757 1.00 95.19 78 ILE A C 1
ATOM 603 O O . ILE A 1 78 ? 1.637 0.006 -12.990 1.00 95.19 78 ILE A O 1
ATOM 607 N N . LYS A 1 79 ? -0.340 -0.769 -12.256 1.00 93.12 79 LYS A N 1
ATOM 608 C CA . LYS A 1 79 ? -0.888 0.559 -11.933 1.00 93.12 79 LYS A CA 1
ATOM 609 C C . LYS A 1 79 ? -0.081 1.255 -10.835 1.00 93.12 79 LYS A C 1
ATOM 611 O O . LYS A 1 79 ? 0.161 2.464 -10.925 1.00 93.12 79 LYS A O 1
ATOM 616 N N . VAL A 1 80 ? 0.349 0.527 -9.802 1.00 95.19 80 VAL A N 1
ATOM 617 C CA . VAL A 1 80 ? 1.150 1.102 -8.707 1.00 95.19 80 VAL A CA 1
ATOM 618 C C . VAL A 1 80 ? 2.567 1.446 -9.175 1.00 95.19 80 VAL A C 1
ATOM 620 O O . VAL A 1 80 ? 3.012 2.573 -8.955 1.00 95.19 80 VAL A O 1
ATOM 623 N N . ILE A 1 81 ? 3.247 0.534 -9.874 1.00 96.12 81 ILE A N 1
ATOM 624 C CA . ILE A 1 81 ? 4.587 0.735 -10.455 1.00 96.12 81 ILE A CA 1
ATOM 625 C C . ILE A 1 81 ? 4.577 1.936 -11.406 1.00 96.12 81 ILE A C 1
ATOM 627 O O . ILE A 1 81 ? 5.397 2.847 -11.273 1.00 96.12 81 ILE A O 1
ATOM 631 N N . SER A 1 82 ? 3.593 2.001 -12.301 1.00 94.25 82 SER A N 1
ATOM 632 C CA . SER A 1 82 ? 3.385 3.135 -13.206 1.00 94.25 82 SER A CA 1
ATOM 633 C C . SER A 1 82 ? 3.197 4.441 -12.434 1.00 94.25 82 SER A C 1
ATOM 635 O O . SER A 1 82 ? 3.856 5.442 -12.719 1.00 94.25 82 SER A O 1
ATOM 637 N N . SER A 1 83 ? 2.364 4.439 -11.388 1.00 92.00 83 SER A N 1
ATOM 638 C CA . SER A 1 83 ? 2.141 5.641 -10.584 1.00 92.00 83 SER A CA 1
ATOM 639 C C . SER A 1 83 ? 3.366 6.062 -9.762 1.00 92.00 83 SER A C 1
ATOM 641 O O . SER A 1 83 ? 3.527 7.262 -9.525 1.00 92.00 83 SER A O 1
ATOM 643 N N . ASN A 1 84 ? 4.215 5.127 -9.330 1.00 94.81 84 ASN A N 1
ATOM 644 C CA . ASN A 1 84 ? 5.420 5.409 -8.542 1.00 94.81 84 ASN A CA 1
ATOM 645 C C . ASN A 1 84 ? 6.488 6.193 -9.319 1.00 94.81 84 ASN A C 1
ATOM 647 O O . ASN A 1 84 ? 7.328 6.837 -8.695 1.00 94.81 84 ASN A O 1
ATOM 651 N N . HIS A 1 85 ? 6.399 6.267 -10.652 1.00 93.81 85 HIS A N 1
ATOM 652 C CA . HIS A 1 85 ? 7.244 7.157 -11.459 1.00 93.81 85 HIS A CA 1
ATOM 653 C C . HIS A 1 85 ? 7.085 8.638 -11.079 1.00 93.81 85 HIS A C 1
ATOM 655 O O . HIS A 1 85 ? 7.951 9.451 -11.382 1.00 93.81 85 HIS A O 1
ATOM 661 N N . THR A 1 86 ? 5.984 8.994 -10.408 1.00 91.69 86 THR A N 1
ATOM 662 C CA . THR A 1 86 ? 5.710 10.362 -9.939 1.00 91.69 86 THR A CA 1
ATOM 663 C C . THR A 1 86 ? 6.159 10.635 -8.505 1.00 91.69 86 THR A C 1
ATOM 665 O O . THR A 1 86 ? 5.910 11.724 -7.986 1.00 91.69 86 THR A O 1
ATOM 668 N N . ASN A 1 87 ? 6.810 9.670 -7.849 1.00 92.81 87 ASN A N 1
ATOM 669 C CA . ASN A 1 87 ? 7.386 9.890 -6.528 1.00 92.81 87 ASN A CA 1
ATOM 670 C C . ASN A 1 87 ? 8.473 10.968 -6.604 1.00 92.81 87 ASN A C 1
ATOM 672 O O . ASN A 1 87 ? 9.334 10.946 -7.483 1.00 92.81 87 ASN A O 1
ATOM 676 N N . ASN A 1 88 ? 8.418 11.915 -5.669 1.00 93.38 88 ASN A N 1
ATOM 677 C CA . ASN A 1 88 ? 9.390 12.997 -5.572 1.00 93.38 88 ASN A CA 1
ATOM 678 C C . ASN A 1 88 ? 10.665 12.549 -4.837 1.00 93.38 88 ASN A C 1
ATOM 680 O O . ASN A 1 88 ? 10.739 11.455 -4.275 1.00 93.38 88 ASN A O 1
ATOM 684 N N . GLU A 1 89 ? 11.669 13.424 -4.816 1.00 94.12 89 GLU A N 1
ATOM 685 C CA . GLU A 1 89 ? 12.961 13.165 -4.172 1.00 94.12 89 GLU A CA 1
ATOM 686 C C . GLU A 1 89 ? 12.831 12.818 -2.681 1.00 94.12 89 GLU A C 1
ATOM 688 O O . GLU A 1 89 ? 13.535 11.939 -2.187 1.00 94.12 89 GLU A O 1
ATOM 693 N N . HIS A 1 90 ? 11.895 13.449 -1.965 1.00 94.25 90 HIS A N 1
ATOM 694 C CA . HIS A 1 90 ? 11.667 13.170 -0.548 1.00 94.25 90 HIS A CA 1
ATOM 695 C C . HIS A 1 90 ? 11.149 11.742 -0.321 1.00 94.25 90 HIS A C 1
ATOM 697 O O . HIS A 1 90 ? 11.653 11.028 0.548 1.00 94.25 90 HIS A O 1
ATOM 703 N N . ALA A 1 91 ? 10.186 11.301 -1.135 1.00 94.06 91 ALA A N 1
ATOM 704 C CA . ALA A 1 91 ? 9.686 9.933 -1.098 1.00 94.06 91 ALA A CA 1
ATOM 705 C C . ALA A 1 91 ? 10.805 8.931 -1.414 1.00 94.06 91 ALA A C 1
ATOM 707 O O . ALA A 1 91 ? 11.001 7.986 -0.652 1.00 94.06 91 ALA A O 1
ATOM 708 N N . TRP A 1 92 ? 11.591 9.166 -2.470 1.00 96.69 92 TRP A N 1
ATOM 709 C CA . TRP A 1 92 ? 12.718 8.293 -2.817 1.00 96.69 92 TRP A CA 1
ATOM 710 C C . TRP A 1 92 ? 13.793 8.247 -1.734 1.00 96.69 92 TRP A C 1
ATOM 712 O O . TRP A 1 92 ? 14.286 7.169 -1.418 1.00 96.69 92 TRP A O 1
ATOM 722 N N . SER A 1 93 ? 14.099 9.381 -1.106 1.00 96.50 93 SER A N 1
ATOM 723 C CA . SER A 1 93 ? 15.042 9.448 0.015 1.00 96.50 93 SER A CA 1
ATOM 724 C C . SER A 1 93 ? 14.588 8.576 1.186 1.00 96.50 93 SER A C 1
ATOM 726 O O . SER A 1 93 ? 15.387 7.829 1.748 1.00 96.50 93 SER A O 1
ATOM 728 N N . HIS A 1 94 ? 13.294 8.616 1.525 1.00 94.75 94 HIS A N 1
ATOM 729 C CA . HIS A 1 94 ? 12.730 7.739 2.551 1.00 94.75 94 HIS A CA 1
ATOM 730 C C . HIS A 1 94 ? 12.790 6.265 2.136 1.00 94.75 94 HIS A C 1
ATOM 732 O O . HIS A 1 94 ? 13.192 5.424 2.933 1.00 94.75 94 HIS A O 1
ATOM 738 N N . ILE A 1 95 ? 12.429 5.947 0.890 1.00 96.31 95 ILE A N 1
ATOM 739 C CA . ILE A 1 95 ? 12.461 4.573 0.371 1.00 96.31 95 ILE A CA 1
ATOM 740 C C . ILE A 1 95 ? 13.880 4.005 0.451 1.00 96.31 95 ILE A C 1
ATOM 742 O O . ILE A 1 95 ? 14.069 2.924 0.999 1.00 96.31 95 ILE A O 1
ATOM 746 N N . PHE A 1 96 ? 14.889 4.738 -0.021 1.00 97.12 96 PHE A N 1
ATOM 747 C CA . PHE A 1 96 ? 16.276 4.265 -0.030 1.00 97.12 96 PHE A CA 1
ATOM 748 C C . PHE A 1 96 ? 16.899 4.144 1.358 1.00 97.12 96 PHE A C 1
ATOM 750 O O . PHE A 1 96 ? 17.830 3.362 1.528 1.00 97.12 96 PHE A O 1
ATOM 757 N N . ALA A 1 97 ? 16.379 4.859 2.358 1.00 95.94 97 ALA A N 1
ATOM 758 C CA . ALA A 1 97 ? 16.819 4.689 3.739 1.00 95.94 97 ALA A CA 1
ATOM 759 C C . ALA A 1 97 ? 16.481 3.294 4.306 1.00 95.94 97 ALA A C 1
ATOM 761 O O . ALA A 1 97 ? 17.147 2.850 5.237 1.00 95.94 97 ALA A O 1
ATOM 762 N N . TYR A 1 98 ? 15.473 2.608 3.749 1.00 94.94 98 TYR A N 1
ATOM 763 C CA . TYR A 1 98 ? 15.004 1.293 4.220 1.00 94.94 98 TYR A CA 1
ATOM 764 C C . TYR A 1 98 ? 15.060 0.182 3.157 1.00 94.94 98 TYR A C 1
ATOM 766 O O . TYR A 1 98 ? 14.988 -0.999 3.497 1.00 94.94 98 TYR A O 1
ATOM 774 N N . CYS A 1 99 ? 15.178 0.554 1.883 1.00 94.25 99 CYS A N 1
ATOM 775 C CA . CYS A 1 99 ? 15.361 -0.327 0.733 1.00 94.25 99 CYS A CA 1
ATOM 776 C C . CYS A 1 99 ? 16.428 0.256 -0.214 1.00 94.25 99 CYS A C 1
ATOM 778 O O . CYS A 1 99 ? 16.098 0.722 -1.312 1.00 94.25 99 CYS A O 1
ATOM 780 N N . PRO A 1 100 ? 17.711 0.311 0.182 1.00 96.06 100 PRO A N 1
ATOM 781 C CA . PRO A 1 100 ? 18.773 0.746 -0.725 1.00 96.06 100 PRO A CA 1
ATOM 782 C C . PRO A 1 100 ? 18.877 -0.150 -1.973 1.00 96.06 100 PRO A C 1
ATOM 784 O O . PRO A 1 100 ? 19.212 0.342 -3.051 1.00 96.06 100 PRO A O 1
ATOM 787 N N . GLU A 1 101 ? 18.512 -1.432 -1.864 1.00 93.19 101 GLU A N 1
ATOM 788 C CA . GLU A 1 101 ? 18.462 -2.405 -2.962 1.00 93.19 101 GLU A CA 1
ATOM 789 C C . GLU A 1 101 ? 17.457 -2.038 -4.067 1.00 93.19 101 GLU A C 1
ATOM 791 O O . GLU A 1 101 ? 17.572 -2.510 -5.201 1.00 93.19 101 GLU A O 1
ATOM 796 N N . CYS A 1 102 ? 16.493 -1.163 -3.758 1.00 94.62 102 CYS A N 1
ATOM 797 C CA . CYS A 1 102 ? 15.530 -0.656 -4.724 1.00 94.62 102 CYS A CA 1
ATOM 798 C C . CYS A 1 102 ? 16.166 0.292 -5.753 1.00 94.62 102 CYS A C 1
ATOM 800 O O . CYS A 1 102 ? 15.620 0.437 -6.847 1.00 94.62 102 CYS A O 1
ATOM 802 N N . LYS A 1 103 ? 17.293 0.944 -5.429 1.00 96.75 103 LYS A N 1
ATOM 803 C CA . LYS A 1 103 ? 17.934 1.935 -6.304 1.00 96.75 103 LYS A CA 1
ATOM 804 C C . LYS A 1 103 ? 18.362 1.294 -7.629 1.00 96.75 103 LYS A C 1
ATOM 806 O O . LYS A 1 103 ? 19.022 0.255 -7.644 1.00 96.75 103 LYS A O 1
ATOM 811 N N . ASN A 1 104 ? 17.982 1.910 -8.745 1.00 97.31 104 ASN A N 1
ATOM 812 C CA . ASN A 1 104 ? 18.319 1.434 -10.086 1.00 97.31 104 ASN A CA 1
ATOM 813 C C . ASN A 1 104 ? 18.446 2.625 -11.050 1.00 97.31 104 ASN A C 1
ATOM 815 O O . ASN A 1 104 ? 17.776 3.638 -10.866 1.00 97.31 104 ASN A O 1
ATOM 819 N N . GLU A 1 105 ? 19.287 2.505 -12.077 1.00 95.88 105 GLU A N 1
ATOM 820 C CA . GLU A 1 105 ? 19.413 3.520 -13.134 1.00 95.88 105 GLU A CA 1
ATOM 821 C C . GLU A 1 105 ? 18.128 3.646 -13.965 1.00 95.88 105 GLU A C 1
ATOM 823 O O . GLU A 1 105 ? 17.775 4.734 -14.422 1.00 95.88 105 GLU A O 1
ATOM 828 N N . ASN A 1 106 ? 17.385 2.547 -14.120 1.00 96.75 106 ASN A N 1
ATOM 829 C CA . ASN A 1 106 ? 16.082 2.540 -14.761 1.00 96.75 106 ASN A CA 1
ATOM 830 C C . ASN A 1 106 ? 14.961 2.746 -13.728 1.00 96.75 106 ASN A C 1
ATOM 832 O O . ASN A 1 106 ? 14.707 1.893 -12.873 1.00 96.75 106 ASN A O 1
ATOM 836 N N . LEU A 1 107 ? 14.237 3.865 -13.845 1.00 96.25 107 LEU A N 1
ATOM 837 C CA . LEU A 1 107 ? 13.167 4.235 -12.912 1.00 96.25 107 LEU A CA 1
ATOM 838 C C . LEU A 1 107 ? 12.028 3.203 -12.851 1.00 96.25 107 LEU A C 1
ATOM 840 O O . LEU A 1 107 ? 11.442 3.004 -11.788 1.00 96.25 107 LEU A O 1
ATOM 844 N N . THR A 1 108 ? 11.719 2.526 -13.956 1.00 96.56 108 THR A N 1
ATOM 845 C CA . THR A 1 108 ? 10.661 1.507 -14.002 1.00 96.56 108 THR A CA 1
ATOM 846 C C . THR A 1 108 ? 11.059 0.276 -13.198 1.00 96.56 108 THR A C 1
ATOM 848 O O . THR A 1 108 ? 10.281 -0.189 -12.362 1.00 96.56 108 THR A O 1
ATOM 851 N N . VAL A 1 109 ? 12.306 -0.178 -13.351 1.00 98.12 109 VAL A N 1
ATOM 852 C CA . VAL A 1 109 ? 12.874 -1.263 -12.536 1.00 98.12 109 VAL A CA 1
ATOM 853 C C . VAL A 1 109 ? 12.943 -0.856 -11.062 1.00 98.12 109 VAL A C 1
ATOM 855 O O . VAL A 1 109 ? 12.552 -1.630 -10.192 1.00 98.12 109 VAL A O 1
ATOM 858 N N . GLN A 1 110 ? 13.362 0.376 -10.761 1.00 98.00 110 GLN A N 1
ATOM 859 C CA . GLN A 1 110 ? 13.363 0.908 -9.394 1.00 98.00 110 GLN A CA 1
ATOM 860 C C . GLN A 1 110 ? 11.958 0.902 -8.769 1.00 98.00 110 GLN A C 1
ATOM 862 O O . GLN A 1 110 ? 11.794 0.510 -7.614 1.00 98.00 110 GLN A O 1
ATOM 867 N N . CYS A 1 111 ? 10.933 1.303 -9.526 1.00 97.88 111 CYS A N 1
ATOM 868 C CA . CYS A 1 111 ? 9.544 1.276 -9.069 1.00 97.88 111 CYS A CA 1
ATOM 869 C C . CYS A 1 111 ? 9.038 -0.153 -8.825 1.00 97.88 111 CYS A C 1
ATOM 871 O O . CYS A 1 111 ? 8.316 -0.366 -7.851 1.00 97.88 111 CYS A O 1
ATOM 873 N N . ALA A 1 112 ? 9.429 -1.122 -9.660 1.00 98.31 112 ALA A N 1
ATOM 874 C CA . ALA A 1 112 ? 9.107 -2.535 -9.461 1.00 98.31 112 ALA A CA 1
ATO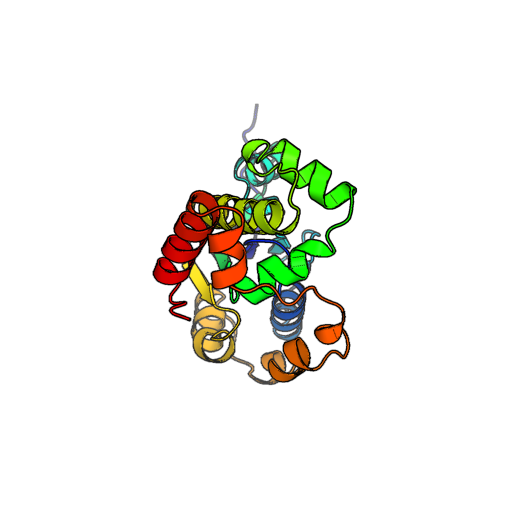M 875 C C . ALA A 1 112 ? 9.777 -3.095 -8.200 1.00 98.31 112 ALA A C 1
ATOM 877 O O . ALA A 1 112 ? 9.096 -3.653 -7.342 1.00 98.31 112 ALA A O 1
ATOM 878 N N . LYS A 1 113 ? 11.082 -2.850 -8.022 1.00 98.56 113 LYS A N 1
ATOM 879 C CA . LYS A 1 113 ? 11.807 -3.243 -6.804 1.00 98.56 113 LYS A CA 1
ATOM 880 C C . LYS A 1 113 ? 11.188 -2.621 -5.555 1.00 98.56 113 LYS A C 1
ATOM 882 O O . LYS A 1 113 ? 10.986 -3.325 -4.571 1.00 98.56 113 LYS A O 1
ATOM 887 N N . PHE A 1 114 ? 10.821 -1.339 -5.611 1.00 98.25 114 PHE A N 1
ATOM 888 C CA . PHE A 1 114 ? 10.102 -0.668 -4.528 1.00 98.25 114 PHE A CA 1
ATOM 889 C C . PHE A 1 114 ? 8.762 -1.335 -4.227 1.00 98.25 114 PHE A C 1
ATOM 891 O O . PHE A 1 114 ? 8.498 -1.654 -3.069 1.00 98.25 114 PHE A O 1
ATOM 898 N N . TRP A 1 115 ? 7.934 -1.590 -5.242 1.00 98.38 115 TRP A N 1
ATOM 899 C CA . TRP A 1 115 ? 6.650 -2.259 -5.048 1.00 98.38 115 TRP A CA 1
ATOM 900 C C . TRP A 1 115 ? 6.819 -3.622 -4.369 1.00 98.38 115 TRP A C 1
ATOM 902 O O . TRP A 1 115 ? 6.148 -3.895 -3.371 1.00 98.38 115 TRP A O 1
ATOM 912 N N . THR A 1 116 ? 7.757 -4.439 -4.846 1.00 98.44 116 THR A N 1
ATOM 913 C CA . THR A 1 116 ? 8.031 -5.768 -4.290 1.00 98.44 116 THR A CA 1
ATOM 914 C C . THR A 1 116 ? 8.532 -5.679 -2.852 1.00 98.44 116 THR A C 1
ATOM 916 O O . THR A 1 116 ? 7.952 -6.274 -1.943 1.00 98.44 116 THR A O 1
ATOM 919 N N . ALA A 1 117 ? 9.592 -4.904 -2.626 1.00 98.06 117 ALA A N 1
ATOM 920 C CA . ALA A 1 117 ? 10.257 -4.787 -1.335 1.00 98.06 117 ALA A CA 1
ATOM 921 C C . ALA A 1 117 ? 9.338 -4.214 -0.249 1.00 98.06 117 ALA A C 1
ATOM 923 O O . ALA A 1 117 ? 9.359 -4.681 0.892 1.00 98.06 117 ALA A O 1
ATOM 924 N N . TRP A 1 118 ? 8.529 -3.210 -0.593 1.00 97.81 118 TRP A N 1
ATOM 925 C CA . TRP A 1 118 ? 7.652 -2.547 0.367 1.00 97.81 118 TRP A CA 1
ATOM 926 C C . TRP A 1 118 ? 6.434 -3.390 0.720 1.00 97.81 118 TRP A C 1
ATOM 928 O O . TRP A 1 118 ? 6.018 -3.418 1.876 1.00 97.81 118 TRP A O 1
ATOM 938 N N . ASN A 1 119 ? 5.873 -4.104 -0.259 1.00 98.31 119 ASN A N 1
ATOM 939 C CA . ASN A 1 119 ? 4.765 -5.002 0.021 1.00 98.31 119 ASN A CA 1
ATOM 940 C C . ASN A 1 119 ? 5.202 -6.198 0.871 1.00 98.31 119 ASN A C 1
ATOM 942 O O . ASN A 1 119 ? 4.476 -6.507 1.803 1.00 98.31 119 ASN A O 1
ATOM 946 N N . LYS A 1 120 ? 6.378 -6.799 0.632 1.00 97.69 120 LYS A N 1
ATOM 947 C CA . LYS A 1 120 ? 6.906 -7.870 1.503 1.00 97.69 120 LYS A CA 1
ATOM 948 C C . LYS A 1 120 ? 7.018 -7.416 2.962 1.00 97.69 120 LYS A C 1
ATOM 950 O O . LYS A 1 120 ? 6.569 -8.105 3.864 1.00 97.69 120 LYS A O 1
ATOM 955 N N . ARG A 1 121 ? 7.522 -6.200 3.193 1.00 97.12 121 ARG A N 1
ATOM 956 C CA . ARG A 1 121 ? 7.604 -5.623 4.547 1.00 97.12 121 ARG A CA 1
ATOM 957 C C . ARG A 1 121 ? 6.221 -5.352 5.154 1.00 97.12 121 ARG A C 1
ATOM 959 O O . ARG A 1 121 ? 6.016 -5.581 6.339 1.00 97.12 121 ARG A O 1
ATOM 966 N N . ALA A 1 122 ? 5.247 -4.932 4.343 1.00 97.25 122 ALA A N 1
ATOM 967 C CA . ALA A 1 122 ? 3.864 -4.801 4.800 1.00 97.25 122 ALA A CA 1
ATOM 968 C C . ALA A 1 122 ? 3.250 -6.154 5.214 1.00 97.25 122 ALA A C 1
ATOM 970 O O . ALA A 1 122 ? 2.489 -6.183 6.177 1.00 97.25 122 ALA A O 1
ATOM 971 N N . GLU A 1 123 ? 3.593 -7.262 4.543 1.00 96.62 123 GLU A N 1
ATOM 972 C CA . GLU A 1 123 ? 3.148 -8.610 4.940 1.00 96.62 123 GLU A CA 1
ATOM 973 C C . GLU A 1 123 ? 3.658 -9.009 6.326 1.00 96.62 123 GLU A C 1
ATOM 975 O O . GLU A 1 123 ? 2.931 -9.644 7.080 1.00 96.62 123 GLU A O 1
ATOM 980 N N . GLU A 1 124 ? 4.881 -8.613 6.684 1.00 95.50 124 GLU A N 1
ATOM 981 C CA . GLU A 1 124 ? 5.493 -8.966 7.973 1.00 95.50 124 GLU A CA 1
ATOM 982 C C . GLU A 1 124 ? 4.766 -8.364 9.183 1.00 95.50 124 GLU A C 1
ATOM 984 O O . GLU A 1 124 ? 4.930 -8.851 10.304 1.00 95.50 124 GLU A O 1
ATOM 989 N N . VAL A 1 125 ? 4.009 -7.281 8.978 1.00 94.50 125 VAL A N 1
ATOM 990 C CA . VAL A 1 125 ? 3.329 -6.542 10.054 1.00 94.50 125 VAL A CA 1
ATOM 991 C C . VAL A 1 125 ? 1.808 -6.627 9.988 1.00 94.50 125 VAL A C 1
ATOM 993 O O . VAL A 1 125 ? 1.152 -6.191 10.930 1.00 94.50 125 VAL A O 1
ATOM 996 N N . ALA A 1 126 ? 1.242 -7.122 8.888 1.00 96.38 126 ALA A N 1
ATOM 997 C CA . ALA A 1 126 ? -0.196 -7.116 8.666 1.00 96.38 126 ALA A CA 1
ATOM 998 C C . ALA A 1 126 ? -0.893 -8.352 9.232 1.00 96.38 126 ALA A C 1
ATOM 1000 O O . ALA A 1 126 ? -0.417 -9.475 9.091 1.00 96.38 126 ALA A O 1
ATOM 1001 N N . ASP A 1 127 ? -2.086 -8.140 9.782 1.00 96.06 127 ASP A N 1
ATOM 1002 C CA . ASP A 1 127 ? -2.965 -9.218 10.234 1.00 96.06 127 ASP A CA 1
ATOM 1003 C C . ASP A 1 127 ? -3.747 -9.820 9.061 1.00 96.06 127 ASP A C 1
ATOM 1005 O O . ASP A 1 127 ? -4.040 -11.015 9.029 1.00 96.06 127 ASP A O 1
ATOM 1009 N N . PHE A 1 128 ? -4.117 -8.983 8.087 1.00 94.69 128 PHE A N 1
ATOM 1010 C CA . PHE A 1 128 ? -4.837 -9.403 6.889 1.00 94.69 128 PHE A CA 1
ATOM 1011 C C . PHE A 1 128 ? -4.631 -8.433 5.726 1.00 94.69 128 PHE A C 1
ATOM 1013 O O . PHE A 1 128 ? -4.242 -7.273 5.890 1.00 94.69 128 PHE A O 1
ATOM 1020 N N . ARG A 1 129 ? -4.929 -8.918 4.519 1.00 96.38 129 ARG A N 1
ATOM 1021 C CA . ARG A 1 129 ? -4.776 -8.184 3.262 1.00 96.38 129 ARG A CA 1
ATOM 1022 C C . ARG A 1 129 ? -6.124 -7.833 2.649 1.00 96.38 129 ARG A C 1
ATOM 1024 O O . ARG A 1 129 ? -7.029 -8.662 2.618 1.00 96.38 129 ARG A O 1
ATOM 1031 N N . ILE A 1 130 ? -6.214 -6.628 2.097 1.00 95.50 130 ILE A N 1
ATOM 1032 C CA . ILE A 1 130 ? -7.340 -6.150 1.294 1.00 95.50 130 ILE A CA 1
ATOM 1033 C C . ILE A 1 130 ? -6.819 -5.708 -0.073 1.00 95.50 130 ILE A C 1
ATOM 1035 O O . ILE A 1 130 ? -5.856 -4.942 -0.166 1.00 95.50 130 ILE A O 1
ATOM 1039 N N . ARG A 1 131 ? -7.479 -6.170 -1.136 1.00 95.19 131 ARG A N 1
ATOM 1040 C CA . ARG A 1 131 ? -7.246 -5.691 -2.503 1.00 95.19 131 ARG A CA 1
ATOM 1041 C C . ARG A 1 131 ? -8.122 -4.477 -2.757 1.00 95.19 131 ARG A C 1
ATOM 1043 O O . ARG A 1 131 ? -9.325 -4.529 -2.515 1.00 95.19 131 ARG A O 1
ATOM 1050 N N . LEU A 1 132 ? -7.540 -3.393 -3.261 1.00 93.00 132 LEU A N 1
ATOM 1051 C CA . LEU A 1 132 ? -8.278 -2.167 -3.554 1.00 93.00 132 LEU A CA 1
ATOM 1052 C C . LEU A 1 132 ? -9.410 -2.425 -4.559 1.00 93.00 132 LEU A C 1
ATOM 1054 O O . LEU A 1 132 ? -10.512 -1.906 -4.402 1.00 93.00 132 LEU A O 1
ATOM 1058 N N . GLU A 1 133 ? -9.143 -3.247 -5.568 1.00 91.88 133 GLU A N 1
ATOM 1059 C CA . GLU A 1 133 ? -10.083 -3.631 -6.618 1.00 91.88 133 GLU A CA 1
ATOM 1060 C C . GLU A 1 133 ? -11.278 -4.424 -6.062 1.00 91.88 133 GLU A C 1
ATOM 1062 O O . GLU A 1 133 ? -12.395 -4.274 -6.556 1.00 91.88 133 GLU A O 1
ATOM 1067 N N . ASP A 1 134 ? -11.074 -5.177 -4.976 1.00 91.25 134 ASP A N 1
ATOM 1068 C CA . ASP A 1 134 ? -12.123 -5.948 -4.297 1.00 91.25 134 ASP A CA 1
ATOM 1069 C C . ASP A 1 134 ? -12.652 -5.246 -3.040 1.00 91.25 134 ASP A C 1
ATOM 1071 O O . ASP A 1 134 ? -13.449 -5.825 -2.298 1.00 91.25 134 ASP A O 1
ATOM 1075 N N . PHE A 1 135 ? -12.240 -4.000 -2.780 1.00 89.44 135 PHE A N 1
ATOM 1076 C CA . PHE A 1 135 ? -12.506 -3.319 -1.512 1.00 89.44 135 PHE A CA 1
ATOM 1077 C C . PHE A 1 135 ? -14.004 -3.263 -1.193 1.00 89.44 135 PHE A C 1
ATOM 1079 O O . PHE A 1 135 ? -14.402 -3.487 -0.056 1.00 89.44 135 PHE A O 1
ATOM 1086 N N . SER A 1 136 ? -14.854 -3.040 -2.203 1.00 87.50 136 SER A N 1
ATOM 1087 C CA . SER A 1 136 ? -16.314 -3.046 -2.031 1.00 87.50 136 SER A CA 1
ATOM 1088 C C . SER A 1 136 ? -16.861 -4.411 -1.598 1.00 87.50 136 SER A C 1
ATOM 1090 O O . SER A 1 136 ? -17.837 -4.459 -0.853 1.00 87.50 136 SER A O 1
ATOM 1092 N N . ASN A 1 137 ? -16.261 -5.511 -2.059 1.00 88.62 137 ASN A N 1
ATOM 1093 C CA . ASN A 1 137 ? -16.663 -6.871 -1.688 1.00 88.62 137 ASN A CA 1
ATOM 1094 C C . ASN A 1 137 ? -16.136 -7.237 -0.294 1.00 88.62 137 ASN A C 1
ATOM 1096 O O . ASN A 1 137 ? -16.790 -7.956 0.455 1.00 88.62 137 ASN A O 1
ATOM 1100 N N . GLN A 1 138 ? -14.967 -6.704 0.067 1.00 91.00 138 GLN A N 1
ATOM 1101 C CA . GLN A 1 138 ? -14.312 -6.907 1.362 1.00 91.00 138 GLN A CA 1
ATOM 1102 C C . GLN A 1 138 ? -14.778 -5.901 2.434 1.00 91.00 138 GLN A C 1
ATOM 1104 O O . GLN A 1 138 ? -14.383 -5.998 3.595 1.00 91.00 138 GLN A O 1
ATOM 1109 N N . PHE A 1 139 ? -15.649 -4.955 2.074 1.00 90.62 139 PHE A N 1
ATOM 1110 C CA . PHE A 1 139 ? -16.085 -3.868 2.948 1.00 90.62 139 PHE A CA 1
ATOM 1111 C C . PHE A 1 139 ? -16.832 -4.358 4.191 1.00 90.62 139 PHE A C 1
ATOM 1113 O O . PHE A 1 139 ? -16.538 -3.913 5.298 1.00 90.62 139 PHE A O 1
ATOM 1120 N N . ALA A 1 140 ? -17.749 -5.315 4.025 1.00 91.62 140 ALA A N 1
ATOM 1121 C CA . ALA A 1 140 ? -18.497 -5.894 5.139 1.00 91.62 140 ALA A CA 1
ATOM 1122 C C . ALA A 1 140 ? -17.564 -6.564 6.164 1.00 91.62 140 ALA A C 1
ATOM 1124 O O . ALA A 1 140 ? -17.742 -6.403 7.371 1.00 91.62 140 ALA A O 1
ATOM 1125 N N . LEU A 1 141 ? -16.515 -7.249 5.688 1.00 90.06 141 LEU A N 1
ATOM 1126 C CA . LEU A 1 141 ? -15.491 -7.842 6.548 1.00 90.06 141 LEU A CA 1
ATOM 1127 C C . LEU A 1 141 ? -14.722 -6.761 7.319 1.00 90.06 141 LEU A C 1
ATOM 1129 O O . LEU A 1 141 ? -14.564 -6.882 8.531 1.00 90.06 141 LEU A O 1
ATOM 1133 N N . LEU A 1 142 ? -14.302 -5.682 6.648 1.00 93.31 142 LEU A N 1
ATOM 1134 C CA . LEU A 1 142 ? -13.626 -4.556 7.299 1.00 93.31 142 LEU A CA 1
ATOM 1135 C C . LEU A 1 142 ? -14.506 -3.918 8.387 1.00 93.31 142 LEU A C 1
ATOM 1137 O O . LEU A 1 142 ? -14.033 -3.701 9.501 1.00 93.31 142 LEU A O 1
ATOM 1141 N N . CYS A 1 143 ? -15.787 -3.661 8.101 1.00 94.44 143 CYS A N 1
ATOM 1142 C CA . CYS A 1 143 ? -16.736 -3.145 9.091 1.00 94.44 143 CYS A CA 1
ATOM 1143 C C . CYS A 1 143 ? -16.905 -4.107 10.272 1.00 94.44 143 CYS A C 1
ATOM 1145 O O . CYS A 1 143 ? -16.893 -3.659 11.416 1.00 94.44 143 CYS A O 1
ATOM 1147 N N . SER A 1 144 ? -16.996 -5.415 10.016 1.00 92.94 144 SER A N 1
ATOM 1148 C CA . SER A 1 144 ? -17.106 -6.435 11.064 1.00 92.94 144 SER A CA 1
ATOM 1149 C C . SER A 1 144 ? -15.877 -6.464 11.974 1.00 92.94 144 SER A C 1
ATOM 1151 O O . SER A 1 144 ? -16.026 -6.467 13.195 1.00 92.94 144 SER A O 1
ATOM 1153 N N . ILE A 1 145 ? -14.669 -6.451 11.400 1.00 92.00 145 ILE A N 1
ATOM 1154 C CA . ILE A 1 145 ? -13.404 -6.412 12.154 1.00 92.00 145 ILE A CA 1
ATOM 1155 C C . ILE A 1 145 ? -13.358 -5.154 13.025 1.00 92.00 145 ILE A C 1
ATOM 1157 O O . ILE A 1 145 ? -13.082 -5.216 14.220 1.00 92.00 145 ILE A O 1
ATOM 1161 N N . LEU A 1 146 ? -13.748 -4.018 12.449 1.00 94.56 146 LEU A N 1
ATOM 1162 C CA . LEU A 1 146 ? -13.809 -2.742 13.149 1.00 94.56 146 LEU A CA 1
ATOM 1163 C C . LEU A 1 146 ? -15.067 -2.572 14.008 1.00 94.56 146 LEU A C 1
ATOM 1165 O O . LEU A 1 146 ? -15.256 -1.495 14.565 1.00 94.56 146 LEU A O 1
ATOM 1169 N N . LYS A 1 147 ? -15.938 -3.577 14.155 1.00 94.75 147 LYS A N 1
ATOM 1170 C CA . LYS A 1 147 ? -17.188 -3.476 14.936 1.00 94.75 147 LYS A CA 1
ATOM 1171 C C . LYS A 1 147 ? -18.011 -2.219 14.591 1.00 94.75 147 LYS A C 1
ATOM 1173 O O . LYS A 1 147 ? -18.549 -1.554 15.475 1.00 94.75 147 LYS A O 1
ATOM 1178 N N . LEU A 1 148 ? -18.057 -1.863 13.309 1.00 93.69 148 LEU A N 1
ATOM 1179 C CA . LEU A 1 148 ? -18.820 -0.739 12.768 1.00 93.69 148 LEU A CA 1
ATOM 1180 C C . LEU A 1 148 ? -20.063 -1.264 12.053 1.00 93.69 148 LEU A C 1
ATOM 1182 O O . LEU A 1 148 ? -20.030 -2.326 11.433 1.00 93.69 148 LEU A O 1
ATOM 1186 N N . SER A 1 149 ? -21.149 -0.492 12.082 1.00 92.50 149 SER A N 1
ATOM 1187 C CA . SER A 1 149 ? -22.296 -0.745 11.211 1.00 92.50 149 SER A CA 1
ATOM 1188 C C . SER A 1 149 ? -21.888 -0.551 9.752 1.00 92.50 149 SER A C 1
ATOM 1190 O O . SER A 1 149 ? -21.321 0.490 9.405 1.00 92.50 149 SER A O 1
ATOM 1192 N N . GLU A 1 150 ? -22.204 -1.519 8.893 1.00 91.62 150 GLU A N 1
ATOM 1193 C CA . GLU A 1 150 ? -21.980 -1.379 7.456 1.00 91.62 150 GLU A CA 1
ATOM 1194 C C . GLU A 1 150 ? -22.820 -0.212 6.916 1.00 91.62 150 GLU A C 1
ATOM 1196 O O . GLU A 1 150 ? -24.049 -0.239 6.957 1.00 91.62 150 GLU A O 1
ATOM 1201 N N . ASN A 1 151 ? -22.149 0.817 6.398 1.00 90.00 151 ASN A N 1
ATOM 1202 C CA . ASN A 1 151 ? -22.780 1.913 5.673 1.00 90.00 151 ASN A CA 1
ATOM 1203 C C . ASN A 1 151 ? -22.162 2.002 4.276 1.00 90.00 151 ASN A C 1
ATOM 1205 O O . ASN A 1 151 ? -21.069 2.548 4.103 1.00 90.00 151 ASN A O 1
ATOM 1209 N N . ARG A 1 152 ? -22.860 1.465 3.269 1.00 89.06 152 ARG A N 1
ATOM 1210 C CA . ARG A 1 152 ? -22.360 1.442 1.886 1.00 89.06 152 ARG A CA 1
ATOM 1211 C C . ARG A 1 152 ? -22.241 2.826 1.252 1.00 89.06 152 ARG A C 1
ATOM 1213 O O . ARG A 1 152 ? -21.447 2.972 0.326 1.00 89.06 152 ARG A O 1
ATOM 1220 N N . ASP A 1 153 ? -22.890 3.859 1.787 1.00 88.75 153 ASP A N 1
ATOM 1221 C CA . ASP A 1 153 ? -22.701 5.236 1.306 1.00 88.75 153 ASP A CA 1
ATOM 1222 C C . ASP A 1 153 ? -21.265 5.737 1.552 1.00 88.75 153 ASP A C 1
ATOM 1224 O O . ASP A 1 153 ? -20.751 6.613 0.842 1.00 88.75 153 ASP A O 1
ATOM 1228 N N . ALA A 1 154 ? -20.556 5.129 2.513 1.00 87.19 154 ALA A N 1
ATOM 1229 C CA . ALA A 1 154 ? -19.142 5.397 2.743 1.00 87.19 154 ALA A CA 1
ATOM 1230 C C . ALA A 1 154 ? -18.262 4.984 1.548 1.00 87.19 154 ALA A C 1
ATOM 1232 O O . ALA A 1 154 ? -17.247 5.639 1.299 1.00 87.19 154 ALA A O 1
ATOM 1233 N N . LEU A 1 155 ? -18.672 3.971 0.769 1.00 84.38 155 LEU A N 1
ATOM 1234 C CA . LEU A 1 155 ? -17.955 3.494 -0.422 1.00 84.38 155 LEU A CA 1
ATOM 1235 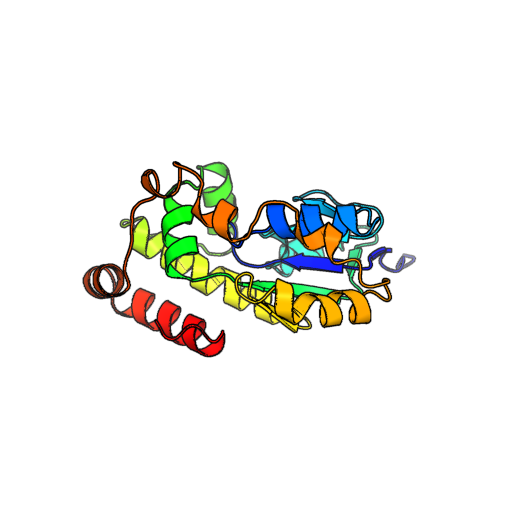C C . LEU A 1 155 ? -18.037 4.463 -1.608 1.00 84.38 155 LEU A C 1
ATOM 1237 O O . LEU A 1 155 ? -17.177 4.415 -2.486 1.00 84.38 155 LEU A O 1
ATOM 1241 N N . VAL A 1 156 ? -19.005 5.390 -1.611 1.00 70.00 156 VAL A N 1
ATOM 1242 C CA . VAL A 1 156 ? -19.229 6.404 -2.669 1.00 70.00 156 VAL A CA 1
ATOM 1243 C C . VAL A 1 156 ? -18.153 7.510 -2.639 1.00 70.00 156 VAL A C 1
ATOM 1245 O O . VAL A 1 156 ? -18.293 8.590 -3.215 1.00 70.00 156 VAL A O 1
ATOM 1248 N N . ALA A 1 157 ? -17.049 7.294 -1.925 1.00 55.47 157 ALA A N 1
ATOM 1249 C CA . ALA A 1 157 ? -15.891 8.173 -1.894 1.00 55.47 157 ALA A CA 1
ATOM 1250 C C . ALA A 1 157 ? -15.128 8.109 -3.230 1.00 55.47 157 ALA A C 1
ATOM 1252 O O . ALA A 1 157 ? -14.030 7.578 -3.279 1.00 55.47 157 ALA A O 1
ATOM 1253 N N . ARG A 1 158 ? -15.699 8.688 -4.300 1.00 51.12 158 ARG A N 1
ATOM 1254 C CA . ARG A 1 158 ? -15.281 8.533 -5.709 1.00 51.12 158 ARG A CA 1
ATOM 1255 C C . ARG A 1 158 ? -15.465 7.087 -6.174 1.00 51.12 158 ARG A C 1
ATOM 1257 O O . ARG A 1 158 ? -15.022 6.155 -5.512 1.00 51.12 158 ARG A O 1
ATOM 1264 N N . ASN A 1 159 ? -16.138 6.885 -7.306 1.00 44.94 159 ASN A N 1
ATOM 1265 C CA . ASN A 1 159 ? -16.258 5.542 -7.868 1.00 44.94 159 ASN A CA 1
ATOM 1266 C C . ASN A 1 159 ? -14.849 4.940 -8.009 1.00 44.94 159 ASN A C 1
ATOM 1268 O O . ASN A 1 159 ? -13.905 5.657 -8.327 1.00 44.94 159 ASN A O 1
ATOM 1272 N N . VAL A 1 160 ? -14.678 3.629 -7.843 1.00 47.56 160 VAL A N 1
ATOM 1273 C CA . VAL A 1 160 ? -13.421 2.960 -8.243 1.00 47.56 160 VAL A CA 1
ATOM 1274 C C . VAL A 1 160 ? -13.113 3.268 -9.720 1.00 47.56 160 VAL A C 1
ATOM 1276 O O . VAL A 1 160 ? -11.962 3.480 -10.092 1.00 47.56 160 VAL A O 1
ATOM 1279 N N . LYS A 1 161 ? -14.161 3.471 -10.534 1.00 41.72 161 LYS A N 1
ATOM 1280 C CA . LYS A 1 161 ? -14.055 4.025 -11.890 1.00 41.72 161 LYS A CA 1
ATOM 1281 C C . LYS A 1 161 ? -13.436 5.423 -11.949 1.00 41.72 161 LYS A C 1
ATOM 1283 O O . LYS A 1 161 ? -12.816 5.708 -12.953 1.00 41.72 161 LYS A O 1
ATOM 1288 N N . ASP A 1 162 ? -13.532 6.256 -10.913 1.00 43.16 162 ASP A N 1
ATOM 1289 C CA . ASP A 1 162 ? -12.883 7.574 -10.809 1.00 43.16 162 ASP A CA 1
ATOM 1290 C C . ASP A 1 162 ? -11.445 7.551 -10.283 1.00 43.16 162 ASP A C 1
ATOM 1292 O O . ASP A 1 162 ? -10.692 8.509 -10.482 1.00 43.16 162 ASP A O 1
ATOM 1296 N N . ILE A 1 163 ? -11.031 6.448 -9.656 1.00 50.25 163 ILE A N 1
ATOM 1297 C CA . ILE A 1 163 ? -9.607 6.157 -9.441 1.00 50.25 163 ILE A CA 1
ATOM 1298 C C . ILE A 1 163 ? -8.931 5.930 -10.804 1.00 50.25 163 ILE A C 1
ATOM 1300 O O . ILE A 1 163 ? -7.802 6.382 -11.001 1.00 50.25 163 ILE A O 1
ATOM 1304 N N . ASP A 1 164 ? -9.654 5.316 -11.748 1.00 44.06 164 ASP A N 1
ATOM 1305 C CA . ASP A 1 164 ? -9.259 5.175 -13.155 1.00 44.06 164 ASP A CA 1
ATOM 1306 C C . ASP A 1 164 ? -9.711 6.356 -14.058 1.00 44.06 164 ASP A C 1
ATOM 1308 O O . ASP A 1 164 ? -9.146 6.524 -15.131 1.00 44.06 164 ASP A O 1
ATOM 1312 N N . SER A 1 165 ? -10.684 7.207 -13.678 1.00 38.12 165 SER A N 1
ATOM 1313 C CA . SER A 1 165 ? -11.248 8.261 -14.564 1.00 38.12 165 SER A CA 1
ATOM 1314 C C . SER A 1 165 ? -10.525 9.598 -14.501 1.00 38.12 165 SER A C 1
ATOM 1316 O O . SER A 1 165 ? -10.816 10.489 -15.306 1.00 38.12 165 SER A O 1
ATOM 1318 N N . ARG A 1 166 ? -9.544 9.768 -13.603 1.00 41.44 166 ARG A N 1
ATOM 1319 C CA . ARG A 1 166 ? -8.668 10.931 -13.718 1.00 41.44 166 ARG A CA 1
ATOM 1320 C C . ARG A 1 166 ? -8.021 10.877 -15.093 1.00 41.44 166 ARG A C 1
ATOM 1322 O O . ARG A 1 166 ? -7.220 9.996 -15.375 1.00 41.44 166 ARG A O 1
ATOM 1329 N N . SER A 1 167 ? -8.244 11.920 -15.874 1.00 38.78 167 SER A N 1
ATOM 1330 C CA . SER A 1 167 ? -7.384 12.389 -16.963 1.00 38.78 167 SER A CA 1
ATOM 1331 C C . SER A 1 167 ? -5.868 12.353 -16.657 1.00 38.78 167 SER A C 1
ATOM 1333 O O . SER A 1 167 ? -5.065 12.578 -17.556 1.00 38.78 167 SER A O 1
ATOM 1335 N N . ASP A 1 168 ? -5.466 12.066 -15.413 1.00 43.41 168 ASP A N 1
ATOM 1336 C CA . ASP A 1 168 ? -4.102 11.825 -14.955 1.00 43.41 168 ASP A CA 1
ATOM 1337 C C . ASP A 1 168 ? -3.563 10.410 -15.214 1.00 43.41 168 ASP A C 1
ATOM 1339 O O . ASP A 1 168 ? -2.345 10.272 -15.238 1.00 43.41 168 ASP A O 1
ATOM 1343 N N . TRP A 1 169 ? -4.373 9.362 -15.445 1.00 48.66 169 TRP A N 1
ATOM 1344 C CA . TRP A 1 169 ? -3.788 8.047 -15.782 1.00 48.66 169 TRP A CA 1
ATOM 1345 C C . TRP A 1 169 ? -3.022 8.097 -17.107 1.00 48.66 169 TRP A C 1
ATOM 1347 O O . TRP A 1 169 ? -1.961 7.497 -17.233 1.00 48.66 169 TRP A O 1
ATOM 1357 N N . LYS A 1 170 ? -3.499 8.933 -18.039 1.00 47.97 170 LYS A N 1
ATOM 1358 C CA . LYS A 1 170 ? -2.801 9.289 -19.281 1.00 47.97 170 LYS A CA 1
ATOM 1359 C C . LYS A 1 170 ? -1.492 10.063 -19.051 1.00 47.97 170 LYS A C 1
ATOM 1361 O O . LYS A 1 170 ? -0.715 10.197 -19.988 1.00 47.97 170 LYS A O 1
ATOM 1366 N N . LYS A 1 171 ? -1.255 10.604 -17.846 1.00 51.03 171 LYS A N 1
ATOM 1367 C CA . LYS A 1 171 ? 0.012 11.255 -17.458 1.00 51.03 171 LYS A CA 1
ATOM 1368 C C . LYS A 1 171 ? 1.025 10.271 -16.877 1.00 51.03 171 LYS A C 1
ATOM 1370 O O . LYS A 1 171 ? 2.198 10.619 -16.777 1.00 51.03 171 LYS A O 1
ATOM 1375 N N . TYR A 1 172 ? 0.595 9.088 -16.441 1.00 62.78 172 TYR A N 1
ATOM 1376 C CA . TYR A 1 172 ? 1.510 8.085 -15.907 1.00 62.78 172 TYR A CA 1
ATOM 1377 C C . TYR A 1 172 ? 2.121 7.285 -17.052 1.00 62.78 172 TYR A C 1
ATOM 1379 O O . TYR A 1 172 ? 1.464 7.010 -18.056 1.00 62.78 172 TYR A O 1
ATOM 1387 N N . LYS A 1 173 ? 3.393 6.905 -16.899 1.00 69.56 173 LYS A N 1
ATOM 1388 C CA . LYS A 1 173 ? 4.029 5.969 -17.823 1.00 69.56 173 LYS A CA 1
ATOM 1389 C C . LYS A 1 173 ? 3.220 4.677 -17.803 1.00 69.56 173 LYS A C 1
ATOM 1391 O O . LYS A 1 173 ? 3.112 4.065 -16.747 1.00 69.56 173 LYS A O 1
ATOM 1396 N N . ASN A 1 174 ? 2.667 4.279 -18.942 1.00 76.81 174 ASN A N 1
ATOM 1397 C CA . ASN A 1 174 ? 1.931 3.027 -19.053 1.00 76.81 174 ASN A CA 1
ATOM 1398 C C . ASN A 1 174 ? 2.940 1.872 -19.122 1.00 76.81 174 ASN A C 1
ATOM 1400 O O . ASN A 1 174 ? 3.389 1.515 -20.208 1.00 76.81 174 ASN A O 1
ATOM 1404 N N . THR A 1 175 ? 3.365 1.383 -17.955 1.00 87.25 175 THR A N 1
ATOM 1405 C CA . THR A 1 175 ? 4.288 0.242 -17.848 1.00 87.25 175 THR A CA 1
ATOM 1406 C C . THR A 1 175 ? 3.535 -1.050 -18.163 1.00 87.25 175 THR A C 1
ATOM 1408 O O . THR A 1 175 ? 2.324 -1.116 -17.963 1.00 87.25 175 THR A O 1
ATOM 1411 N N . SER A 1 176 ? 4.231 -2.088 -18.618 1.00 93.62 176 SER A N 1
ATOM 1412 C CA . SER A 1 176 ? 3.683 -3.443 -18.738 1.00 93.62 176 SER A CA 1
ATOM 1413 C C . SER A 1 176 ? 4.627 -4.486 -18.142 1.00 93.62 176 SER A C 1
ATOM 1415 O O . SER A 1 176 ? 5.804 -4.208 -17.892 1.00 93.62 176 SER A O 1
ATOM 1417 N N . TRP A 1 177 ? 4.122 -5.703 -17.933 1.00 96.12 177 TRP A N 1
ATOM 1418 C CA . TRP A 1 177 ? 4.965 -6.838 -17.561 1.00 96.12 177 TRP A CA 1
ATOM 1419 C C . TRP A 1 177 ? 6.025 -7.131 -18.623 1.00 96.12 177 TRP A C 1
ATOM 1421 O O . TRP A 1 177 ? 7.185 -7.306 -18.267 1.00 96.12 177 TRP A O 1
ATOM 1431 N N . ASP A 1 178 ? 5.668 -7.103 -19.909 1.00 95.88 178 ASP A N 1
ATOM 1432 C CA . ASP A 1 178 ? 6.620 -7.312 -21.010 1.00 95.88 178 ASP A CA 1
ATOM 1433 C C . ASP A 1 178 ? 7.755 -6.285 -20.991 1.00 95.88 178 ASP A C 1
ATOM 1435 O O . ASP A 1 178 ? 8.926 -6.643 -21.141 1.00 95.88 178 ASP A O 1
ATOM 1439 N N . GLU A 1 179 ? 7.427 -5.011 -20.748 1.00 95.31 179 GLU A N 1
ATOM 1440 C CA . GLU A 1 179 ? 8.436 -3.969 -20.584 1.00 95.31 179 GLU A CA 1
ATOM 1441 C C . GLU A 1 179 ? 9.349 -4.298 -19.397 1.00 95.31 179 GLU A C 1
ATOM 1443 O O . GLU A 1 179 ? 10.571 -4.312 -19.554 1.00 95.31 179 GLU A O 1
ATOM 1448 N N . LEU A 1 180 ? 8.784 -4.626 -18.230 1.00 96.31 180 LEU A N 1
ATOM 1449 C CA . LEU A 1 180 ? 9.567 -4.988 -17.047 1.00 96.31 180 LEU A CA 1
ATOM 1450 C C . LEU A 1 180 ? 10.488 -6.187 -17.306 1.00 96.31 180 LEU A C 1
ATOM 1452 O O . LEU A 1 180 ? 11.673 -6.105 -16.989 1.00 96.31 180 LEU A O 1
ATOM 1456 N N . TYR A 1 181 ? 9.990 -7.259 -17.927 1.00 97.88 181 TYR A N 1
ATOM 1457 C CA . TYR A 1 181 ? 10.795 -8.435 -18.273 1.00 97.88 181 TYR A CA 1
ATOM 1458 C C . TYR A 1 181 ? 11.909 -8.116 -19.273 1.00 97.88 181 TYR A C 1
ATOM 1460 O O . TYR A 1 181 ? 12.970 -8.743 -19.215 1.00 97.88 181 TYR A O 1
ATOM 1468 N N . SER A 1 182 ? 11.688 -7.155 -20.176 1.00 97.69 182 SER A N 1
ATOM 1469 C CA . SER A 1 182 ? 12.714 -6.694 -21.117 1.00 97.69 182 SER A CA 1
ATOM 1470 C C . SER A 1 182 ? 13.807 -5.854 -20.447 1.00 97.69 182 SER A C 1
ATOM 1472 O O . SER A 1 182 ? 14.958 -5.901 -20.876 1.00 97.69 182 SER A O 1
ATOM 1474 N N . LEU A 1 183 ? 13.459 -5.108 -19.391 1.00 97.44 183 LEU A N 1
ATOM 1475 C CA 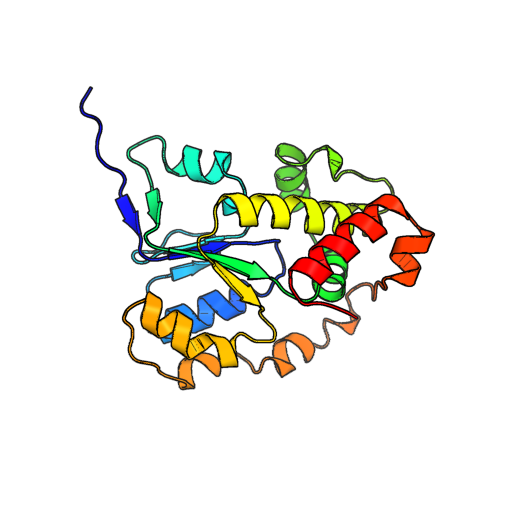. LEU A 1 183 ? 14.373 -4.217 -18.675 1.00 97.44 183 LEU A CA 1
ATOM 1476 C C . LEU A 1 183 ? 15.182 -4.948 -17.598 1.00 97.44 183 LEU A C 1
ATOM 1478 O O . LEU A 1 183 ? 16.388 -4.745 -17.491 1.00 97.44 183 LEU A O 1
ATOM 1482 N N . ASP A 1 184 ? 14.521 -5.771 -16.784 1.00 98.19 184 ASP A N 1
ATOM 1483 C CA . ASP A 1 184 ? 15.139 -6.534 -15.700 1.00 98.19 184 ASP A CA 1
ATOM 1484 C C . ASP A 1 184 ? 14.280 -7.766 -15.386 1.00 98.19 184 ASP A C 1
ATOM 1486 O O . ASP A 1 184 ? 13.276 -7.702 -14.672 1.00 98.19 184 ASP A O 1
ATOM 1490 N N . ARG A 1 185 ? 14.693 -8.918 -15.926 1.00 98.12 185 ARG A N 1
ATOM 1491 C CA . ARG A 1 185 ? 13.972 -10.189 -15.775 1.00 98.12 185 ARG A CA 1
ATOM 1492 C C . ARG A 1 185 ? 13.830 -10.623 -14.314 1.00 98.12 185 ARG A C 1
ATOM 1494 O O . ARG A 1 185 ? 12.822 -11.237 -13.983 1.00 98.12 185 ARG A O 1
ATOM 1501 N N . VAL A 1 186 ? 14.813 -10.330 -13.460 1.00 98.00 186 VAL A N 1
ATOM 1502 C CA . VAL A 1 186 ? 14.784 -10.746 -12.049 1.00 98.00 186 VAL A CA 1
ATOM 1503 C C . VAL A 1 186 ? 13.770 -9.900 -11.291 1.00 98.00 186 VAL A C 1
ATOM 1505 O O . VAL A 1 186 ? 12.864 -10.444 -10.668 1.00 98.00 186 VAL A O 1
ATOM 1508 N N . ALA A 1 187 ? 13.852 -8.573 -11.418 1.00 98.00 187 ALA A N 1
ATOM 1509 C CA . ALA A 1 187 ? 12.902 -7.677 -10.764 1.00 98.00 187 ALA A CA 1
ATOM 1510 C C . ALA A 1 187 ? 11.460 -7.900 -11.254 1.00 98.00 187 ALA A C 1
ATOM 1512 O O . ALA A 1 187 ? 10.523 -7.837 -10.455 1.00 98.00 187 ALA A O 1
ATOM 1513 N N . ALA A 1 188 ? 11.281 -8.178 -12.550 1.00 98.19 188 ALA A N 1
ATOM 1514 C CA . ALA A 1 188 ? 9.982 -8.505 -13.129 1.00 98.19 188 ALA A CA 1
ATOM 1515 C C . ALA A 1 188 ? 9.411 -9.809 -12.559 1.00 98.19 188 ALA A C 1
ATOM 1517 O O . ALA A 1 188 ? 8.259 -9.823 -12.130 1.00 98.19 188 ALA A O 1
ATOM 1518 N N . GLN A 1 189 ? 10.222 -10.871 -12.501 1.00 98.38 189 GLN A N 1
ATOM 1519 C CA . GLN A 1 189 ? 9.812 -12.160 -11.944 1.00 98.38 189 GLN A CA 1
ATOM 1520 C C . GLN A 1 189 ? 9.437 -12.032 -10.462 1.00 98.38 189 GLN A C 1
ATOM 1522 O O . GLN A 1 189 ? 8.363 -12.480 -10.070 1.00 98.38 189 GLN A O 1
ATOM 1527 N N . ASP A 1 190 ? 10.265 -11.359 -9.658 1.00 98.31 190 ASP A N 1
ATOM 1528 C CA . ASP A 1 190 ? 10.004 -11.156 -8.229 1.00 98.31 190 ASP A CA 1
ATOM 1529 C C . ASP A 1 190 ? 8.689 -10.398 -7.985 1.00 98.31 190 ASP A C 1
ATOM 1531 O O . ASP A 1 190 ? 7.914 -10.734 -7.084 1.00 98.31 190 ASP A O 1
ATOM 1535 N N . ALA A 1 191 ? 8.433 -9.354 -8.782 1.00 98.19 191 ALA A N 1
ATOM 1536 C CA . ALA A 1 191 ? 7.193 -8.590 -8.713 1.00 98.19 191 ALA A CA 1
ATOM 1537 C C . ALA A 1 191 ? 5.988 -9.425 -9.171 1.00 98.19 191 ALA A C 1
ATOM 1539 O O . ALA A 1 191 ? 4.936 -9.379 -8.534 1.00 98.19 191 ALA A O 1
ATOM 1540 N N . TRP A 1 192 ? 6.137 -10.210 -10.237 1.00 98.25 192 TRP A N 1
ATOM 1541 C CA . TRP A 1 192 ? 5.083 -11.070 -10.771 1.00 98.25 192 TRP A CA 1
ATOM 1542 C C . TRP A 1 192 ? 4.689 -12.186 -9.801 1.00 98.25 192 TRP A C 1
ATOM 1544 O O . TRP A 1 192 ? 3.506 -12.414 -9.557 1.00 98.25 192 TRP A O 1
ATOM 1554 N N . GLU A 1 193 ? 5.661 -12.868 -9.198 1.00 98.38 193 GLU A N 1
ATOM 1555 C CA . GLU A 1 193 ? 5.396 -13.928 -8.221 1.00 98.38 193 GLU A CA 1
ATOM 1556 C C . GLU A 1 193 ? 4.660 -13.395 -6.992 1.00 98.38 193 GLU A C 1
ATOM 1558 O O . GLU A 1 193 ? 3.685 -14.002 -6.537 1.00 98.38 193 GLU A O 1
ATOM 1563 N N . LEU A 1 194 ? 5.071 -12.223 -6.499 1.00 98.44 194 LEU A N 1
ATOM 1564 C CA . LEU A 1 194 ? 4.390 -11.561 -5.392 1.00 98.44 194 LEU A CA 1
ATOM 1565 C C . LEU A 1 194 ? 2.987 -11.080 -5.793 1.00 98.44 194 LEU A C 1
ATOM 1567 O O . LEU A 1 194 ? 2.031 -11.231 -5.040 1.00 98.44 194 LEU A O 1
ATOM 1571 N N . ALA A 1 195 ? 2.821 -10.548 -7.004 1.00 98.00 195 ALA A N 1
ATOM 1572 C CA . ALA A 1 195 ? 1.511 -10.175 -7.530 1.00 98.00 195 ALA A CA 1
ATOM 1573 C C . ALA A 1 195 ? 0.557 -11.378 -7.577 1.00 98.00 195 ALA A C 1
ATOM 1575 O O . ALA A 1 195 ? -0.586 -11.287 -7.118 1.00 98.00 195 ALA A O 1
ATOM 1576 N N . ARG A 1 196 ? 1.048 -12.536 -8.028 1.00 97.88 196 ARG A N 1
ATOM 1577 C CA . ARG A 1 196 ? 0.279 -13.785 -8.057 1.00 97.88 196 ARG A CA 1
ATOM 1578 C C . ARG A 1 196 ? -0.092 -14.285 -6.673 1.00 97.88 196 ARG A C 1
ATOM 1580 O O . ARG A 1 196 ? -1.228 -14.723 -6.490 1.00 97.88 196 ARG A O 1
ATOM 1587 N N . SER A 1 197 ? 0.805 -14.184 -5.690 1.00 97.44 197 SER A N 1
ATOM 1588 C CA . SER A 1 197 ? 0.462 -14.523 -4.301 1.00 97.44 197 SER A CA 1
ATOM 1589 C C . SER A 1 197 ? -0.598 -13.577 -3.716 1.00 97.44 197 SER A C 1
ATOM 1591 O O . SER A 1 197 ? -1.264 -13.911 -2.735 1.00 97.44 197 SER A O 1
ATOM 1593 N N . TYR A 1 198 ? -0.797 -12.404 -4.330 1.00 96.81 198 TYR A N 1
ATOM 1594 C CA . TYR A 1 198 ? -1.819 -11.424 -3.951 1.00 96.81 198 TYR A CA 1
ATOM 1595 C C . TYR A 1 198 ? -3.106 -11.562 -4.775 1.00 96.81 198 TYR A C 1
ATOM 1597 O O . TYR A 1 198 ? -4.052 -10.808 -4.548 1.00 96.81 198 TYR A O 1
ATOM 1605 N N . GLY A 1 199 ? -3.167 -12.521 -5.704 1.00 95.88 199 GLY A N 1
ATOM 1606 C CA . GLY A 1 199 ? -4.328 -12.779 -6.556 1.00 95.88 199 GLY A CA 1
ATOM 1607 C C . GLY A 1 199 ? -4.379 -11.951 -7.844 1.00 95.88 199 GLY A C 1
ATOM 1608 O O . GLY A 1 199 ? -5.447 -11.853 -8.446 1.00 95.88 199 GLY A O 1
ATOM 1609 N N . TYR A 1 200 ? -3.274 -11.329 -8.263 1.00 95.00 200 TYR A N 1
ATOM 1610 C CA . TYR A 1 200 ? -3.153 -10.700 -9.584 1.00 95.00 200 TYR A CA 1
ATOM 1611 C C . TYR A 1 200 ? -2.514 -11.694 -10.560 1.00 95.00 200 TYR A C 1
ATOM 1613 O O . TYR A 1 200 ? -1.421 -12.193 -10.306 1.00 95.00 200 TYR A O 1
ATOM 1621 N N . TYR A 1 201 ? -3.207 -12.004 -11.655 1.00 88.56 201 TYR A N 1
ATOM 1622 C CA . TYR A 1 201 ? -2.788 -13.015 -12.638 1.00 88.56 201 TYR A CA 1
ATOM 1623 C C . TYR A 1 201 ? -2.622 -12.451 -14.052 1.00 88.56 201 TYR A C 1
ATOM 1625 O O . TYR A 1 201 ? -2.396 -13.225 -14.981 1.00 88.56 201 TYR A O 1
ATOM 1633 N N . GLU A 1 202 ? -2.748 -11.133 -14.201 1.00 74.44 202 GLU A N 1
ATOM 1634 C CA . GLU A 1 202 ? -2.693 -10.393 -15.465 1.00 74.44 202 GLU A CA 1
ATOM 1635 C C . GLU A 1 202 ? -1.636 -9.282 -15.404 1.00 74.44 202 GLU A C 1
ATOM 1637 O O . GLU A 1 202 ? -1.345 -8.770 -14.292 1.00 74.44 202 GLU A O 1
#

pLDDT: mean 88.27, std 15.25, range [38.12, 98.56]

Organism: NCBI:txid231048